Protein AF-A0A954DYR1-F1 (afdb_monomer_lite)

pLDDT: mean 73.98, std 22.68, range [40.03, 98.62]

Sequence (209 aa):
MNSLPVRRLGALSLLLGAAACTSTPRTTPTNSSQTALPWQQPTTQVVEPGTLYARDGSVVGGPKSGSLTINDGQANREVGVDSGSRMYLLERFQETVEENEALQFEIQGLAAALDQAESHAAQLEKDLSELQARFLEEQNRTKKLEADNLALAEHLTTAQIRRLQAEKLLIEAKIDWQRIQRMTEGALTPDLPAEASAGRAAEPKKVKE

Radius of gyration: 58.29 Å; chains: 1; bounding box: 108×90×154 Å

Secondary structure (DSSP, 8-state):
-------------------------------------S-------------PBPTTS-B--PPPTT------S-------S-HHHHHHHHHHHHHHHHHHHHHHHHHHHHHHHHHHHHHHHHHHHHHHHHHHHHHHHHHHHHHHHHHHHHHHHHHHHHHHHHHHHHHHHHHHHHHHHHHHHHHHHHHHS--------------------

Foldseek 3Di:
DDDDDDDDDDDDDDDDDPPPPPDDDPDDPDDPPPPDDPDDDPPPPPPDPDFDADPVRHTDDDPDPPDPPPPPPDPPPVPDPPPVVVVVVVVVVVVVVVVVVVVVVVVVVVVVVVVVVVVVVVVVVVVVVVVVVVVVVVVVVVVVVVVVVVVVVVVVVVVVVVVVVVVVVVVVVVVVVVVVVVVVVVVPPDPPPPPDDPDDDDDDDDDDD

Structure (mmCIF, N/CA/C/O backbone):
data_AF-A0A954DYR1-F1
#
_entry.id   AF-A0A954DYR1-F1
#
loop_
_atom_site.group_PDB
_atom_site.id
_atom_site.type_symbol
_atom_site.label_atom_id
_atom_site.label_alt_id
_atom_site.label_comp_id
_atom_site.label_asym_id
_atom_site.label_entity_id
_atom_site.label_seq_id
_atom_site.pdbx_PDB_ins_code
_atom_site.Cartn_x
_atom_site.Cartn_y
_atom_site.Cartn_z
_atom_site.occupancy
_atom_site.B_iso_or_equiv
_atom_site.auth_seq_id
_atom_site.auth_comp_id
_atom_site.auth_asym_id
_atom_site.auth_atom_id
_atom_site.pdbx_PDB_model_num
ATOM 1 N N . MET A 1 1 ? -10.358 31.896 -20.899 1.00 43.44 1 MET A N 1
ATOM 2 C CA . MET A 1 1 ? -8.887 31.853 -21.043 1.00 43.44 1 MET A CA 1
ATOM 3 C C . MET A 1 1 ? -8.290 32.437 -19.774 1.00 43.44 1 MET A C 1
ATOM 5 O O . MET A 1 1 ? -8.035 33.629 -19.733 1.00 43.44 1 MET A O 1
ATOM 9 N N . ASN A 1 2 ? -8.147 31.622 -18.724 1.00 40.03 2 ASN A N 1
ATOM 10 C CA . ASN A 1 2 ? -7.591 32.065 -17.443 1.00 40.03 2 ASN A CA 1
ATOM 11 C C . ASN A 1 2 ? -6.295 31.295 -17.197 1.00 40.03 2 ASN A C 1
ATOM 13 O O . ASN A 1 2 ? -6.306 30.091 -16.956 1.00 40.03 2 ASN A O 1
ATOM 17 N N . SER A 1 3 ? -5.185 32.007 -17.346 1.00 50.12 3 SER A N 1
ATOM 18 C CA . SER A 1 3 ? -3.821 31.543 -17.134 1.00 50.12 3 SER A CA 1
ATOM 19 C C . SER A 1 3 ? -3.470 31.549 -15.646 1.00 50.12 3 SER A C 1
ATOM 21 O O . SER A 1 3 ? -3.513 32.598 -15.003 1.00 50.12 3 SER A O 1
ATOM 23 N N . LEU A 1 4 ? -3.067 30.392 -15.125 1.00 47.88 4 LEU A N 1
ATOM 24 C CA . LEU A 1 4 ? -2.318 30.261 -13.875 1.00 47.88 4 LEU A CA 1
ATOM 25 C C . LEU A 1 4 ? -0.856 30.675 -14.104 1.00 47.88 4 LEU A C 1
ATOM 27 O O . LEU A 1 4 ? -0.264 30.242 -15.095 1.00 47.88 4 LEU A O 1
ATOM 31 N N . PRO A 1 5 ? -0.222 31.383 -13.158 1.00 61.94 5 PRO A N 1
ATOM 32 C CA . PRO A 1 5 ? 1.218 31.302 -13.003 1.00 61.94 5 PRO A CA 1
ATOM 33 C C . PRO A 1 5 ? 1.595 30.475 -11.770 1.00 61.94 5 PRO A C 1
ATOM 35 O O . PRO A 1 5 ? 1.444 30.875 -10.619 1.00 61.94 5 PRO A O 1
ATOM 38 N N . VAL A 1 6 ? 2.169 29.315 -12.076 1.00 56.84 6 VAL A N 1
ATOM 39 C CA . VAL A 1 6 ? 3.184 28.606 -11.294 1.00 56.84 6 VAL A CA 1
ATOM 40 C C . VAL A 1 6 ? 4.250 29.594 -10.814 1.00 56.84 6 VAL A C 1
ATOM 42 O O . VAL A 1 6 ? 4.831 30.275 -11.660 1.00 56.84 6 VAL A O 1
ATOM 45 N N . ARG A 1 7 ? 4.591 29.602 -9.513 1.00 49.62 7 ARG A N 1
ATOM 46 C CA . ARG A 1 7 ? 5.997 29.637 -9.055 1.00 49.62 7 ARG A CA 1
ATOM 47 C C . ARG A 1 7 ? 6.189 29.631 -7.533 1.00 49.62 7 ARG A C 1
ATOM 49 O O . ARG A 1 7 ? 5.586 30.413 -6.816 1.00 49.62 7 ARG A O 1
ATOM 56 N N . ARG A 1 8 ? 7.232 28.869 -7.171 1.00 49.50 8 ARG A N 1
ATOM 57 C CA . ARG A 1 8 ? 8.162 29.000 -6.033 1.00 49.50 8 ARG A CA 1
ATOM 58 C C . ARG A 1 8 ? 7.854 28.202 -4.766 1.00 49.50 8 ARG A C 1
ATOM 60 O O . ARG A 1 8 ? 7.341 28.707 -3.779 1.00 49.50 8 ARG A O 1
ATOM 67 N N . LEU A 1 9 ? 8.379 26.972 -4.809 1.00 48.47 9 LEU A N 1
ATOM 68 C CA . LEU A 1 9 ? 9.229 26.407 -3.760 1.00 48.47 9 LEU A CA 1
ATOM 69 C C . LEU A 1 9 ? 10.080 27.497 -3.086 1.00 48.47 9 LEU A C 1
ATOM 71 O O . LEU A 1 9 ? 10.950 28.096 -3.722 1.00 48.47 9 LEU A O 1
ATOM 75 N N . GLY A 1 10 ? 9.821 27.718 -1.802 1.00 45.56 10 GLY A N 1
ATOM 76 C CA . GLY A 1 10 ? 10.688 28.421 -0.869 1.00 45.56 10 GLY A CA 1
ATOM 77 C C . GLY A 1 10 ? 10.942 27.489 0.309 1.00 45.56 10 GLY A C 1
ATOM 78 O O . GLY A 1 10 ? 10.001 27.014 0.936 1.00 45.56 10 GLY A O 1
ATOM 79 N N . ALA A 1 11 ? 12.214 27.175 0.526 1.00 46.72 11 ALA A N 1
ATOM 80 C CA . ALA A 1 11 ? 12.720 26.259 1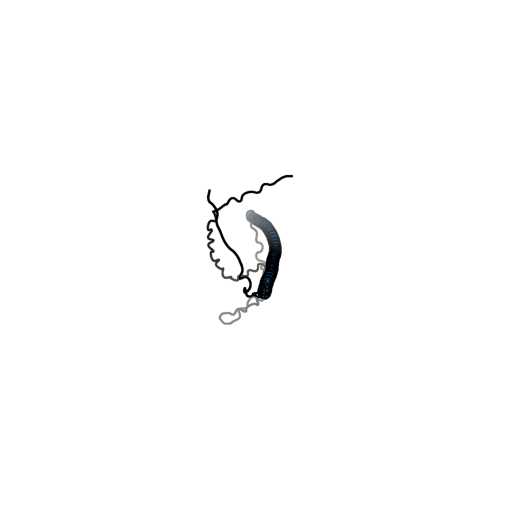.532 1.00 46.72 11 ALA A CA 1
ATOM 81 C C . ALA A 1 11 ? 12.254 26.626 2.952 1.00 46.72 11 ALA A C 1
ATOM 83 O O . ALA A 1 11 ? 12.478 27.747 3.403 1.00 46.72 11 ALA A O 1
ATOM 84 N N . LEU A 1 12 ? 11.675 25.657 3.665 1.00 41.88 12 LEU A N 1
ATOM 85 C CA . LEU A 1 12 ? 11.468 25.724 5.109 1.00 41.88 12 LEU A CA 1
ATOM 86 C C . LEU A 1 12 ? 12.379 24.678 5.760 1.00 41.88 12 LEU A C 1
ATOM 88 O O . LEU A 1 12 ? 12.018 23.514 5.923 1.00 41.88 12 LEU A O 1
ATOM 92 N N . SER A 1 13 ? 13.611 25.094 6.043 1.00 47.09 13 SER A N 1
ATOM 93 C CA . SER A 1 13 ? 14.557 24.328 6.848 1.00 47.09 13 SER A CA 1
ATOM 94 C C . SER A 1 13 ? 14.330 24.597 8.334 1.00 47.09 13 SER A C 1
ATOM 96 O O . SER A 1 13 ? 14.053 25.728 8.720 1.00 47.09 13 SER A O 1
ATOM 98 N N . LEU A 1 14 ? 14.603 23.558 9.131 1.00 47.81 14 LEU A N 1
ATOM 99 C CA . LEU A 1 14 ? 14.865 23.565 10.575 1.00 47.81 14 LEU A CA 1
ATOM 100 C C . LEU A 1 14 ? 13.676 23.843 11.501 1.00 47.81 14 LEU A C 1
ATOM 102 O O . LEU A 1 14 ? 13.367 24.985 11.810 1.00 47.81 14 LEU A O 1
ATOM 106 N N . LEU A 1 15 ? 13.118 22.755 12.042 1.00 50.25 15 LEU A N 1
ATOM 107 C CA . LEU A 1 15 ? 12.951 22.515 13.485 1.00 50.25 15 LEU A CA 1
ATOM 108 C C . LEU A 1 15 ? 12.306 21.132 13.667 1.00 50.25 15 LEU A C 1
ATOM 110 O O . LEU A 1 15 ? 11.087 21.010 13.709 1.00 50.25 15 LEU A O 1
ATOM 114 N N . LEU A 1 16 ? 13.118 20.077 13.772 1.00 46.53 16 LEU A N 1
ATOM 115 C CA . LEU A 1 16 ? 12.646 18.804 14.316 1.00 46.53 16 LEU A CA 1
ATOM 116 C C . LEU A 1 16 ? 13.489 18.481 15.544 1.00 46.53 16 LEU A C 1
ATOM 118 O O . LEU A 1 16 ? 14.621 18.008 15.455 1.00 46.53 16 LEU A O 1
ATOM 122 N N . GLY A 1 17 ? 12.934 18.868 16.692 1.00 49.19 17 GLY A N 1
ATOM 123 C CA . GLY A 1 17 ? 13.467 18.559 18.003 1.00 49.19 17 GLY A CA 1
ATOM 124 C C . GLY A 1 17 ? 13.510 17.052 18.216 1.00 49.19 17 GLY A C 1
ATOM 125 O O . GLY A 1 17 ? 12.566 16.329 17.899 1.00 49.19 17 GLY A O 1
ATOM 126 N N . ALA A 1 18 ? 14.626 16.597 18.771 1.00 46.62 18 ALA A N 1
ATOM 127 C CA . ALA A 1 18 ? 14.790 15.257 19.290 1.00 46.62 18 ALA A CA 1
ATOM 128 C C . ALA A 1 18 ? 13.840 15.049 20.481 1.00 46.62 18 ALA A C 1
ATOM 130 O O . ALA A 1 18 ? 14.190 15.322 21.628 1.00 46.62 18 ALA A O 1
ATOM 131 N N . ALA A 1 19 ? 12.633 14.554 20.213 1.00 44.25 19 ALA A N 1
ATOM 132 C CA . ALA A 1 19 ? 11.844 13.855 21.215 1.00 44.25 19 ALA A CA 1
ATOM 133 C C . ALA A 1 19 ? 12.437 12.446 21.351 1.00 44.25 19 ALA A C 1
ATOM 135 O O . ALA A 1 19 ? 12.067 11.516 20.638 1.00 44.25 19 ALA A O 1
ATOM 136 N N . ALA A 1 20 ? 13.426 12.308 22.233 1.00 40.66 20 ALA A N 1
ATOM 137 C CA . ALA A 1 20 ? 13.871 11.009 22.704 1.0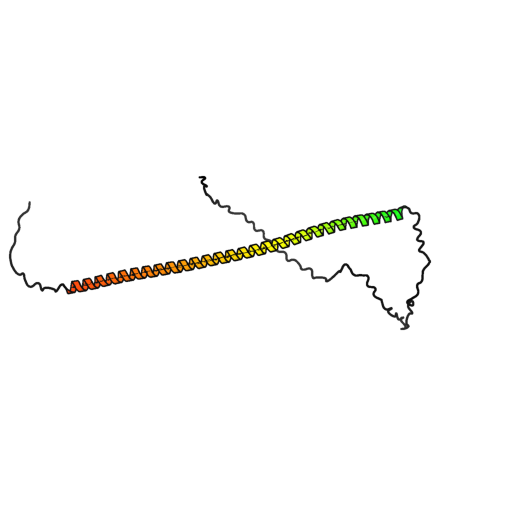0 40.66 20 ALA A CA 1
ATOM 138 C C . ALA A 1 20 ? 12.725 10.387 23.515 1.00 40.66 20 ALA A C 1
ATOM 140 O O . ALA A 1 20 ? 12.530 10.709 24.686 1.00 40.66 20 ALA A O 1
ATOM 141 N N . CYS A 1 21 ? 11.932 9.524 22.879 1.00 48.38 21 CYS A N 1
ATOM 142 C CA . CYS A 1 21 ? 10.999 8.648 23.572 1.00 48.38 21 CYS A CA 1
ATOM 143 C C . CYS A 1 21 ? 11.815 7.652 24.402 1.00 48.38 21 CYS A C 1
ATOM 145 O O . CYS A 1 21 ? 12.345 6.669 23.888 1.00 48.38 21 CYS A O 1
ATOM 147 N N . THR A 1 22 ? 11.940 7.927 25.695 1.00 46.38 22 THR A N 1
ATOM 148 C CA . THR A 1 22 ? 12.426 6.977 26.688 1.00 46.38 22 THR A CA 1
ATOM 149 C C . THR A 1 22 ? 11.395 5.857 26.821 1.00 46.38 22 THR A C 1
ATOM 151 O O . THR A 1 22 ? 10.348 6.010 27.443 1.00 46.38 22 THR A O 1
ATOM 154 N N . SER A 1 23 ? 11.669 4.714 26.194 1.00 43.84 23 SER A N 1
ATOM 155 C CA . SER A 1 23 ? 10.893 3.494 26.397 1.00 43.84 23 SER A CA 1
ATOM 156 C C . SER A 1 23 ? 11.182 2.949 27.797 1.00 43.84 23 SER A C 1
ATOM 158 O O . SER A 1 23 ? 12.230 2.346 28.037 1.00 43.84 23 SER A O 1
ATOM 160 N N . THR A 1 24 ? 10.274 3.165 28.740 1.00 53.66 24 THR A N 1
ATOM 161 C CA . THR A 1 24 ? 10.258 2.426 30.004 1.00 53.66 24 THR A CA 1
ATOM 162 C C . THR A 1 24 ? 9.812 0.983 29.734 1.00 53.66 24 THR A C 1
ATOM 164 O O . THR A 1 24 ? 8.798 0.773 29.063 1.00 53.66 24 THR A O 1
ATOM 167 N N . PRO A 1 25 ? 10.533 -0.044 30.221 1.00 48.41 25 PRO A N 1
ATOM 168 C CA . PRO A 1 25 ? 10.049 -1.412 30.130 1.00 48.41 25 PRO A CA 1
ATOM 169 C C . PRO A 1 25 ? 8.827 -1.566 31.038 1.00 48.41 25 PRO A C 1
ATOM 171 O O . PRO A 1 25 ? 8.904 -1.389 32.254 1.00 48.41 25 PRO A O 1
ATOM 174 N N . ARG A 1 26 ? 7.687 -1.894 30.425 1.00 40.91 26 ARG A N 1
ATOM 175 C CA . ARG A 1 26 ? 6.474 -2.334 31.112 1.00 40.91 26 ARG A CA 1
ATOM 176 C C . ARG A 1 26 ? 6.806 -3.624 31.861 1.00 40.91 26 ARG A C 1
ATOM 178 O O . ARG A 1 26 ? 6.958 -4.681 31.255 1.00 40.91 26 ARG A O 1
ATOM 185 N N . THR A 1 27 ? 6.930 -3.520 33.178 1.00 46.03 27 THR A N 1
ATOM 186 C CA . THR A 1 27 ? 6.916 -4.655 34.095 1.00 46.03 27 THR A CA 1
ATOM 187 C C . THR A 1 27 ? 5.637 -5.449 33.862 1.00 46.03 27 THR A C 1
ATOM 189 O O . THR A 1 27 ? 4.526 -4.937 33.986 1.00 46.03 27 THR A O 1
ATOM 192 N N . THR A 1 28 ? 5.802 -6.708 33.482 1.00 52.41 28 THR A N 1
ATOM 193 C CA . THR A 1 28 ? 4.750 -7.718 33.495 1.00 52.41 28 THR A CA 1
ATOM 194 C C . THR A 1 28 ? 4.285 -7.917 34.938 1.00 52.41 28 THR A C 1
ATOM 196 O O . THR A 1 28 ? 5.099 -8.361 35.754 1.00 52.41 28 THR A O 1
ATOM 199 N N . PRO A 1 29 ? 3.020 -7.645 35.302 1.00 46.47 29 PRO A N 1
ATOM 200 C CA . PRO A 1 29 ? 2.465 -8.276 36.482 1.00 46.47 29 PRO A CA 1
ATOM 201 C C . PRO A 1 29 ? 2.355 -9.770 36.173 1.00 46.47 29 PRO A C 1
ATOM 203 O O . PRO A 1 29 ? 1.598 -10.192 35.297 1.00 46.47 29 PRO A O 1
ATOM 206 N N . THR A 1 30 ? 3.174 -10.564 36.860 1.00 44.44 30 THR A N 1
ATOM 207 C CA . THR A 1 30 ? 3.008 -12.012 36.927 1.00 44.44 30 THR A CA 1
ATOM 208 C C . THR A 1 30 ? 1.585 -12.287 37.384 1.00 44.44 30 THR A C 1
ATOM 210 O O . THR A 1 30 ? 1.167 -11.898 38.471 1.00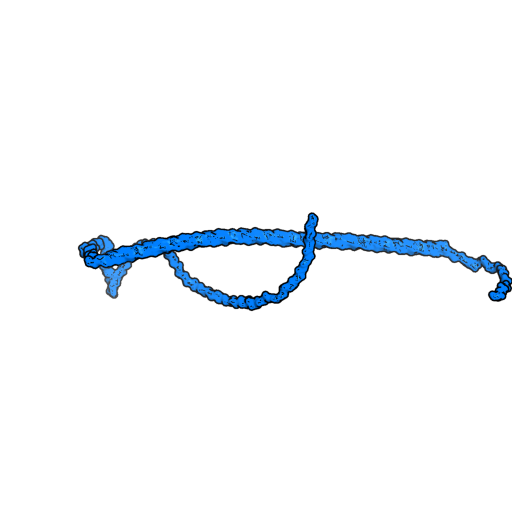 44.44 30 THR A O 1
ATOM 213 N N . ASN A 1 31 ? 0.863 -12.917 36.472 1.00 43.94 31 ASN A N 1
ATOM 214 C CA . ASN A 1 31 ? -0.509 -13.363 36.539 1.00 43.94 31 ASN A CA 1
ATOM 215 C C . ASN A 1 31 ? -0.745 -14.178 37.824 1.00 43.94 31 ASN A C 1
ATOM 217 O O . ASN A 1 31 ? -0.455 -15.373 37.872 1.00 43.94 31 ASN A O 1
ATOM 221 N N . SER A 1 32 ? -1.245 -13.540 38.885 1.00 49.06 32 SER A N 1
ATOM 222 C CA . SER A 1 32 ? -1.964 -14.260 39.928 1.00 49.06 32 SER A CA 1
ATOM 223 C C . SER A 1 32 ? -3.297 -14.655 39.316 1.00 49.06 32 SER A C 1
ATOM 225 O O . SER A 1 32 ? -4.195 -13.826 39.181 1.00 49.06 32 SER A O 1
ATOM 227 N N . SER A 1 33 ? -3.403 -15.915 38.912 1.00 51.03 33 SER A N 1
ATOM 228 C CA . SER A 1 33 ? -4.650 -16.555 38.519 1.00 51.03 33 SER A CA 1
ATOM 229 C C . SER A 1 33 ? -5.631 -16.550 39.697 1.00 51.03 33 SER A C 1
ATOM 231 O O . SER A 1 33 ? -5.756 -17.530 40.428 1.00 51.03 33 SER A O 1
ATOM 233 N N . GLN A 1 34 ? -6.309 -15.423 39.894 1.00 52.72 34 GLN A N 1
ATOM 234 C CA . GLN A 1 34 ? -7.595 -15.330 40.566 1.00 52.72 34 GLN A CA 1
ATOM 235 C C . GLN A 1 34 ? -8.636 -15.120 39.478 1.00 52.72 34 GLN A C 1
ATOM 237 O O . GLN A 1 34 ? -9.042 -14.009 39.149 1.00 52.72 34 GLN A O 1
ATOM 242 N N . THR A 1 35 ? -9.046 -16.238 38.892 1.00 49.94 35 THR A N 1
ATOM 243 C CA . THR A 1 35 ? -10.269 -16.325 38.107 1.00 49.94 35 THR A CA 1
ATOM 244 C C . THR A 1 35 ? -11.438 -16.183 39.081 1.00 49.94 35 THR A C 1
ATOM 246 O O . THR A 1 35 ? -11.967 -17.171 39.583 1.00 49.94 35 THR A O 1
ATOM 249 N N . ALA A 1 36 ? -11.804 -14.947 39.416 1.00 47.84 36 ALA A N 1
ATOM 250 C CA . ALA A 1 36 ? -13.076 -14.655 40.058 1.00 47.84 36 ALA A CA 1
ATOM 251 C C . ALA A 1 36 ? -14.164 -14.687 38.974 1.00 47.84 36 ALA A C 1
ATOM 253 O O . ALA A 1 36 ? -14.250 -13.796 38.133 1.00 47.84 36 ALA A O 1
ATOM 254 N N . LEU A 1 37 ? -14.962 -15.754 38.964 1.00 55.28 37 LEU A N 1
ATOM 255 C CA . LEU A 1 37 ? -16.199 -15.839 38.188 1.00 55.28 37 LEU A CA 1
ATOM 256 C C . LEU A 1 37 ? -17.330 -15.188 39.010 1.00 55.28 37 LEU A C 1
ATOM 258 O O . LEU A 1 37 ? -17.528 -15.601 40.151 1.00 55.28 37 LEU A O 1
ATOM 262 N N . PRO A 1 38 ? -18.099 -14.222 38.468 1.00 54.50 38 PRO A N 1
ATOM 263 C CA . PRO A 1 38 ? -19.110 -13.490 39.238 1.00 54.50 38 PRO A CA 1
ATOM 264 C C . PRO A 1 38 ? -20.484 -14.181 39.346 1.00 54.50 38 PRO A C 1
ATOM 266 O O . PRO A 1 38 ? -21.419 -13.586 39.864 1.00 54.50 38 PRO A O 1
ATOM 269 N N . TRP A 1 39 ? -20.631 -15.438 38.911 1.00 51.75 39 TRP A N 1
ATOM 270 C CA . TRP A 1 39 ? -21.908 -16.164 38.981 1.00 51.75 39 TRP A CA 1
ATOM 271 C C . TRP A 1 39 ? -21.706 -17.635 39.349 1.00 51.75 39 TRP A C 1
ATOM 273 O O . TRP A 1 39 ? -21.932 -18.534 38.541 1.00 51.75 39 TRP A O 1
ATOM 283 N N . GLN A 1 40 ? -21.272 -17.903 40.580 1.00 46.56 40 GLN A N 1
ATOM 284 C CA . GLN A 1 40 ? -21.453 -19.229 41.166 1.00 46.56 40 GLN A CA 1
ATOM 285 C C . GLN A 1 40 ? -22.781 -19.254 41.916 1.00 46.56 40 GLN A C 1
ATOM 287 O O . GLN A 1 40 ? -22.958 -18.617 42.951 1.00 46.56 40 GLN A O 1
ATOM 292 N N . GLN A 1 41 ? -23.719 -20.006 41.343 1.00 51.53 41 GLN A N 1
ATOM 293 C CA . GLN A 1 41 ? -24.907 -20.512 42.021 1.00 51.53 41 GLN A CA 1
ATOM 294 C C . GLN A 1 41 ? -24.518 -21.026 43.419 1.00 51.53 41 GLN A C 1
ATOM 296 O O . GLN A 1 41 ? -23.432 -21.606 43.553 1.00 51.53 41 GLN A O 1
ATOM 301 N N . PRO A 1 42 ? -25.366 -20.870 44.454 1.00 44.88 42 PRO A N 1
ATOM 302 C CA . PRO A 1 42 ? -25.126 -21.529 45.727 1.00 44.88 42 PRO A CA 1
ATOM 303 C C . PRO A 1 42 ? -25.109 -23.033 45.462 1.00 44.88 42 PRO A C 1
ATOM 305 O O . PRO A 1 42 ? -26.144 -23.671 45.274 1.00 44.88 42 PRO A O 1
ATOM 308 N N . THR A 1 43 ? -23.900 -23.586 45.379 1.00 46.06 43 THR A N 1
ATOM 309 C CA . THR A 1 43 ? -23.696 -25.019 45.270 1.00 46.06 43 THR A CA 1
ATOM 310 C C . THR A 1 43 ? -24.190 -25.563 46.596 1.00 46.06 43 THR A C 1
ATOM 312 O O . THR A 1 43 ? -23.541 -25.391 47.627 1.00 46.06 43 THR A O 1
ATOM 315 N N . THR A 1 44 ? -25.363 -26.185 46.587 1.00 49.25 44 THR A N 1
ATOM 316 C CA . THR A 1 44 ? -25.771 -27.124 47.624 1.00 49.25 44 THR A CA 1
ATOM 317 C C . THR A 1 44 ? -24.813 -28.303 47.531 1.00 49.25 44 THR A C 1
ATOM 319 O O . THR A 1 44 ? -25.119 -29.355 46.979 1.00 49.25 44 THR A O 1
ATOM 322 N N . GLN A 1 45 ? -23.593 -28.112 48.031 1.00 44.06 45 GLN A N 1
ATOM 323 C CA . GLN A 1 45 ? -22.770 -29.238 48.408 1.00 44.06 45 GLN A CA 1
ATOM 324 C C . GLN A 1 45 ? -23.517 -29.888 49.558 1.00 44.06 45 GLN A C 1
ATOM 326 O O . GLN A 1 45 ? 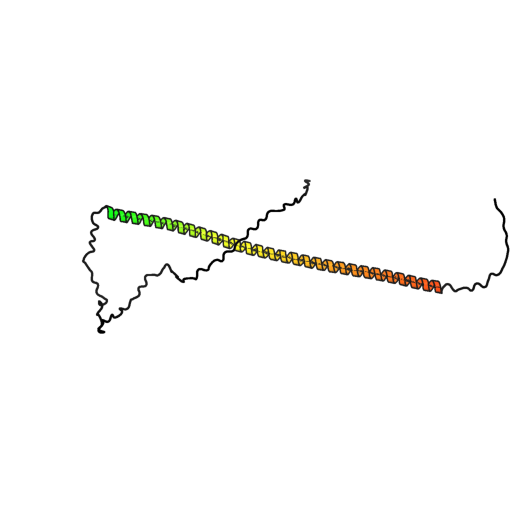-23.608 -29.341 50.657 1.00 44.06 45 GLN A O 1
ATOM 331 N N . VAL A 1 46 ? -24.123 -31.033 49.261 1.00 49.91 46 VAL A N 1
ATOM 332 C CA . VAL A 1 46 ? -24.467 -32.019 50.272 1.00 49.91 46 VAL A CA 1
ATOM 333 C C . VAL A 1 46 ? -23.145 -32.355 50.950 1.00 49.91 46 VAL A C 1
ATOM 335 O O . VAL A 1 46 ? -22.356 -33.154 50.455 1.00 49.91 46 VAL A O 1
ATOM 338 N N . VAL A 1 47 ? -22.859 -31.640 52.034 1.00 52.41 47 VAL A N 1
ATOM 339 C CA . VAL A 1 47 ? -21.796 -31.983 52.962 1.00 52.41 47 VAL A CA 1
ATOM 340 C C . VAL A 1 47 ? -22.236 -33.313 53.546 1.00 52.41 47 VAL A C 1
ATOM 342 O O . VAL A 1 47 ? -23.155 -33.361 54.365 1.00 52.41 47 VAL A O 1
ATOM 345 N N . GLU A 1 48 ? -21.644 -34.407 53.066 1.00 54.91 48 GLU A N 1
ATOM 346 C CA . GLU A 1 48 ? -21.751 -35.666 53.786 1.00 54.91 48 GLU A CA 1
ATOM 347 C C . GLU A 1 48 ? -21.329 -35.405 55.236 1.00 54.91 48 GLU A C 1
ATOM 349 O O . GLU A 1 48 ? -20.313 -34.735 55.463 1.00 54.91 48 GLU A O 1
ATOM 354 N N . PRO A 1 49 ? -22.105 -35.866 56.230 1.00 55.62 49 PRO A N 1
ATOM 355 C CA . PRO A 1 49 ? -21.779 -35.624 57.621 1.00 55.62 49 PRO A CA 1
ATOM 356 C C . PRO A 1 49 ? -20.485 -36.370 57.951 1.00 55.62 49 PRO A C 1
ATOM 358 O O . PRO A 1 49 ? -20.483 -37.569 58.229 1.00 55.62 49 PRO A O 1
ATOM 361 N N . GLY A 1 50 ? -19.368 -35.642 57.908 1.00 59.06 50 GLY A N 1
ATOM 362 C CA . GLY A 1 50 ? -18.078 -36.124 58.369 1.00 59.06 50 GLY A CA 1
ATOM 363 C C . GLY A 1 50 ? -18.236 -36.621 59.799 1.00 59.06 50 GLY A C 1
ATOM 364 O O . GLY A 1 50 ? -18.584 -35.858 60.700 1.00 59.06 50 GLY A O 1
ATOM 365 N N . THR A 1 51 ? -18.043 -37.923 59.994 1.00 66.88 51 THR A N 1
ATOM 366 C CA . THR A 1 51 ? -18.159 -38.541 61.312 1.00 66.88 51 THR A CA 1
ATOM 367 C C . THR A 1 51 ? -17.034 -37.997 62.187 1.00 66.88 51 THR A C 1
ATOM 369 O O . THR A 1 51 ? -15.859 -38.260 61.934 1.00 66.88 51 THR A O 1
ATOM 372 N N . LEU A 1 52 ? -17.388 -37.189 63.185 1.00 69.12 52 LEU A N 1
ATOM 373 C CA . LEU A 1 52 ? -16.437 -36.641 64.146 1.00 69.12 52 LEU A CA 1
ATOM 374 C C . LEU A 1 52 ? -16.143 -37.702 65.211 1.00 69.12 52 LEU A C 1
ATOM 376 O O . LEU A 1 52 ? -17.052 -38.213 65.866 1.00 69.12 52 LEU A O 1
ATOM 380 N N . TYR A 1 53 ? -14.864 -38.024 65.383 1.00 77.19 53 TYR A N 1
ATOM 381 C CA . TYR A 1 53 ? -14.390 -38.945 66.413 1.00 77.19 53 TYR A CA 1
ATOM 382 C C . TYR A 1 53 ? -13.867 -38.155 67.613 1.00 77.19 53 TYR A C 1
ATOM 384 O O . TYR A 1 53 ? -13.156 -37.159 67.458 1.00 77.19 53 TYR A O 1
ATOM 392 N N . ALA A 1 54 ? -14.220 -38.597 68.816 1.00 75.25 54 ALA A N 1
ATOM 393 C CA . ALA A 1 54 ? -13.656 -38.085 70.053 1.00 75.25 54 ALA A CA 1
ATOM 394 C C . ALA A 1 54 ? -12.198 -38.546 70.213 1.00 75.25 54 ALA A C 1
ATOM 396 O O . ALA A 1 54 ? -11.694 -39.413 69.498 1.00 75.25 54 ALA A O 1
ATOM 397 N N . ARG A 1 55 ? -11.493 -37.948 71.176 1.00 73.00 55 ARG A N 1
ATOM 398 C CA . ARG A 1 55 ? -10.062 -38.196 71.423 1.00 73.00 55 ARG A CA 1
ATOM 399 C C . ARG A 1 55 ? -9.753 -39.645 71.842 1.00 73.00 55 ARG A C 1
ATOM 401 O O . ARG A 1 55 ? -8.604 -40.063 71.759 1.00 73.00 55 ARG A O 1
ATOM 408 N N . ASP A 1 56 ? -10.767 -40.384 72.283 1.00 71.19 56 ASP A N 1
ATOM 409 C CA . ASP A 1 56 ? -10.738 -41.809 72.629 1.00 71.19 56 ASP A CA 1
ATOM 410 C C . ASP A 1 56 ? -11.125 -42.735 71.455 1.00 71.19 56 ASP A C 1
ATOM 412 O O . ASP A 1 56 ? -11.169 -43.953 71.617 1.00 71.19 56 ASP A O 1
ATOM 416 N N . GLY A 1 57 ? -11.389 -42.176 70.270 1.00 68.38 57 GLY A N 1
ATOM 417 C CA . GLY A 1 57 ? -11.788 -42.917 69.073 1.00 68.38 57 GLY A CA 1
ATOM 418 C C . GLY A 1 57 ? -13.271 -43.295 69.025 1.00 68.38 57 GLY A C 1
ATOM 419 O O . GLY A 1 57 ? -13.688 -43.959 68.076 1.00 68.38 57 GLY A O 1
ATOM 420 N N . SER A 1 58 ? -14.084 -42.876 70.000 1.00 72.75 58 SER A N 1
ATOM 421 C CA . SER A 1 58 ? -15.533 -43.088 69.961 1.00 72.75 58 SER A CA 1
ATOM 422 C C . SER A 1 58 ? -16.219 -42.089 69.018 1.00 72.75 58 SER A C 1
ATOM 424 O O . SER A 1 58 ? -15.789 -40.945 68.868 1.00 72.75 58 SER A O 1
ATOM 426 N N . VAL A 1 59 ? -17.278 -42.523 68.329 1.00 71.50 59 VAL A N 1
ATOM 427 C CA . VAL A 1 59 ? -18.033 -41.658 67.410 1.00 71.50 59 VAL A CA 1
ATOM 428 C C . VAL A 1 59 ? -18.882 -40.679 68.218 1.00 71.50 59 VAL A C 1
ATOM 430 O O . VAL A 1 59 ? -19.759 -41.096 68.978 1.00 71.50 59 VAL A O 1
ATOM 433 N N . VAL A 1 60 ? -18.667 -39.375 68.023 1.00 67.62 60 VAL A N 1
ATOM 434 C CA . VAL A 1 60 ? -19.542 -38.336 68.574 1.00 67.62 60 VAL A CA 1
ATOM 435 C C . VAL A 1 60 ? -20.799 -38.304 67.714 1.00 67.62 60 VAL A C 1
ATOM 437 O O . VAL A 1 60 ? -20.759 -37.919 66.546 1.00 67.62 60 VAL A O 1
ATOM 440 N N . GLY A 1 61 ? -21.922 -38.749 68.278 1.00 63.78 61 GLY A N 1
ATOM 441 C CA . GLY A 1 61 ? -23.218 -38.712 67.606 1.00 63.78 61 GLY A CA 1
ATOM 442 C C . GLY A 1 61 ? -23.624 -37.275 67.286 1.00 63.78 61 GLY A C 1
ATOM 443 O O . GLY A 1 61 ? -24.152 -36.572 68.144 1.00 63.78 61 GLY A O 1
ATOM 444 N N . GLY A 1 62 ? -23.369 -36.838 66.052 1.00 63.12 62 GLY A N 1
ATOM 445 C CA . GLY A 1 62 ? -23.909 -35.596 65.512 1.00 63.12 62 GLY A CA 1
ATOM 446 C C . GLY A 1 62 ? -25.440 -35.652 65.407 1.00 63.12 62 GLY A C 1
ATOM 447 O O . GLY A 1 62 ? -26.021 -36.744 65.381 1.00 63.12 62 GLY A O 1
ATOM 448 N N . PRO A 1 63 ? -26.117 -34.491 65.365 1.00 55.00 63 PRO A N 1
ATOM 449 C CA . PRO A 1 63 ? -27.571 -34.430 65.294 1.00 55.00 63 PRO A CA 1
ATOM 450 C C . PRO A 1 63 ? -28.070 -35.218 64.078 1.00 55.00 63 PRO A C 1
ATOM 452 O O . PRO A 1 63 ? -27.630 -34.997 62.951 1.00 55.00 63 PRO A O 1
ATOM 455 N N . LYS A 1 64 ? -28.977 -36.173 64.317 1.00 52.38 64 LYS A N 1
ATOM 456 C CA . LYS A 1 64 ? -29.603 -36.973 63.259 1.00 52.38 64 LYS A CA 1
ATOM 457 C C . LYS A 1 64 ? -30.267 -36.045 62.240 1.00 52.38 64 LYS A C 1
ATOM 459 O O . LYS A 1 64 ? -31.106 -35.217 62.597 1.00 52.38 64 LYS A O 1
ATOM 464 N N . SER A 1 65 ? -29.910 -36.236 60.974 1.00 48.19 65 SER A N 1
ATOM 465 C CA . SER A 1 65 ? -30.549 -35.579 59.835 1.00 48.19 65 SER A CA 1
ATOM 466 C C . SER A 1 65 ? -32.052 -35.891 59.853 1.00 48.19 65 SER A C 1
ATOM 468 O O . SER A 1 65 ? -32.435 -37.060 59.808 1.00 48.19 65 SER A O 1
ATOM 470 N N . GLY A 1 66 ? -32.887 -34.855 59.997 1.00 56.53 66 GLY A N 1
ATOM 471 C CA . GLY A 1 66 ? -34.354 -34.962 60.040 1.00 56.53 66 GLY A CA 1
ATOM 472 C C . GLY A 1 66 ? -35.063 -34.305 61.234 1.00 56.53 66 GLY A C 1
ATOM 473 O O . GLY A 1 66 ? -36.289 -34.301 61.260 1.00 56.53 66 GLY A O 1
ATOM 474 N N . SER A 1 67 ? -34.353 -33.725 62.208 1.00 43.66 67 SER A N 1
ATOM 475 C CA . SER A 1 67 ? -35.002 -32.987 63.305 1.00 43.66 67 SER A CA 1
ATOM 476 C C . SER A 1 67 ? -35.148 -31.503 62.964 1.00 43.66 67 SER A C 1
ATOM 478 O O . SER A 1 67 ? -34.219 -30.720 63.149 1.00 43.66 67 SER A O 1
ATOM 480 N N . LEU A 1 68 ? -36.334 -31.110 62.497 1.00 50.69 68 LEU A N 1
ATOM 481 C CA . LEU A 1 68 ? -36.749 -29.710 62.446 1.00 50.69 68 LEU A CA 1
ATOM 482 C C . LEU A 1 68 ? -37.062 -29.265 63.886 1.00 50.69 68 LEU A C 1
ATOM 484 O O . LEU A 1 68 ? -38.177 -29.438 64.371 1.00 50.69 68 LEU A O 1
ATOM 488 N N . THR A 1 69 ? -36.082 -28.725 64.610 1.00 51.19 69 THR A N 1
ATOM 489 C CA . THR A 1 69 ? -36.397 -27.935 65.806 1.00 51.19 69 THR A CA 1
ATOM 490 C C . THR A 1 69 ? -36.945 -26.603 65.322 1.00 51.19 69 THR A C 1
ATOM 492 O O . THR A 1 69 ? -36.184 -25.679 65.031 1.00 51.19 69 THR A O 1
ATOM 495 N N . ILE A 1 70 ? -38.269 -26.522 65.192 1.00 54.16 70 ILE A N 1
ATOM 496 C CA . ILE A 1 70 ? -38.969 -25.242 65.155 1.00 54.16 70 ILE A CA 1
ATOM 497 C C . ILE A 1 70 ? -38.708 -24.610 66.522 1.00 54.16 70 ILE A C 1
ATOM 499 O O . ILE A 1 70 ? -39.318 -24.975 67.524 1.00 54.16 70 ILE A O 1
ATOM 503 N N . ASN A 1 71 ? -37.724 -23.716 66.586 1.00 47.66 71 ASN A N 1
ATOM 504 C CA . ASN A 1 71 ? -37.645 -22.773 67.686 1.00 47.66 71 ASN A CA 1
ATOM 505 C C . ASN A 1 71 ? -38.810 -21.794 67.495 1.00 47.66 71 ASN A C 1
ATOM 507 O O . ASN A 1 71 ? -38.648 -20.741 66.892 1.00 47.66 71 ASN A O 1
ATOM 511 N N . ASP A 1 72 ? -39.979 -22.138 68.042 1.00 50.16 72 ASP A N 1
ATOM 512 C CA . ASP A 1 72 ? -41.110 -21.215 68.250 1.00 50.16 72 ASP A CA 1
ATOM 513 C C . ASP A 1 72 ? -40.792 -20.137 69.314 1.00 50.16 72 ASP A C 1
ATOM 515 O O . ASP A 1 72 ? -41.651 -19.371 69.750 1.00 50.16 72 ASP A O 1
ATOM 519 N N . GLY A 1 73 ? -39.534 -20.051 69.751 1.00 49.03 73 GLY A N 1
ATOM 520 C CA . GLY A 1 73 ? -39.020 -18.994 70.600 1.00 49.03 73 GLY A CA 1
ATOM 521 C C . GLY A 1 73 ? -38.345 -17.912 69.767 1.00 49.03 73 GLY A C 1
ATOM 522 O O . GLY A 1 73 ? -37.199 -18.074 69.370 1.00 49.03 73 GLY A O 1
ATOM 523 N N . GLN A 1 74 ? -39.036 -16.781 69.614 1.00 49.34 74 GLN A N 1
ATOM 524 C CA . GLN A 1 74 ? -38.513 -15.482 69.161 1.00 49.34 74 GLN A CA 1
ATOM 525 C C . GLN A 1 74 ? -38.402 -15.250 67.645 1.00 49.34 74 GLN A C 1
ATOM 527 O O . GLN A 1 74 ? -37.327 -15.014 67.103 1.00 49.34 74 GLN A O 1
ATOM 532 N N . ALA A 1 75 ? -39.553 -15.124 66.983 1.00 48.47 75 ALA A N 1
ATOM 533 C CA . ALA A 1 75 ? -39.678 -14.224 65.830 1.00 48.47 75 ALA A CA 1
ATOM 534 C C . ALA A 1 75 ? -40.716 -13.105 66.040 1.00 48.47 75 ALA A C 1
ATOM 536 O O . ALA A 1 75 ? -41.009 -12.361 65.111 1.00 48.47 75 ALA A O 1
ATOM 537 N N . ASN A 1 76 ? -41.185 -12.884 67.276 1.00 47.97 76 ASN A N 1
ATOM 538 C CA . ASN A 1 76 ? -41.656 -11.557 67.680 1.00 47.97 76 ASN A CA 1
ATOM 539 C C . ASN A 1 76 ? -40.425 -10.691 67.951 1.00 47.97 76 ASN A C 1
ATOM 541 O O . ASN A 1 76 ? -40.120 -10.335 69.088 1.00 47.97 76 ASN A O 1
ATOM 545 N N . ARG A 1 77 ? -39.676 -10.378 66.887 1.00 49.88 77 ARG A N 1
ATOM 546 C CA . ARG A 1 77 ? -38.814 -9.203 66.898 1.00 49.88 77 ARG A CA 1
ATOM 547 C C . ARG A 1 77 ? -39.781 -8.030 66.872 1.00 49.88 77 ARG A C 1
ATOM 549 O O . ARG A 1 77 ? -40.123 -7.536 65.802 1.00 49.88 77 ARG A O 1
ATOM 556 N N . GLU A 1 78 ? -40.294 -7.669 68.047 1.00 47.53 78 GLU A N 1
ATOM 557 C CA . GLU A 1 78 ? -40.883 -6.359 68.267 1.00 47.53 78 GLU A CA 1
ATOM 558 C C . GLU A 1 78 ? -39.831 -5.371 67.779 1.00 47.53 78 GLU A C 1
ATOM 560 O O . GLU A 1 78 ? -38.791 -5.155 68.402 1.00 47.53 78 GLU A O 1
ATOM 565 N N . VAL A 1 79 ? -40.054 -4.867 66.567 1.00 54.22 79 VAL A N 1
ATOM 566 C CA . VAL A 1 79 ? -39.413 -3.659 66.092 1.00 54.22 79 VAL A CA 1
ATOM 567 C C . VAL A 1 79 ? -39.918 -2.635 67.086 1.00 54.22 79 VAL A C 1
ATOM 569 O O . VAL A 1 79 ? -41.083 -2.240 67.028 1.00 54.22 79 VAL A O 1
ATOM 572 N N . GLY A 1 80 ? -39.087 -2.362 68.092 1.00 46.06 80 GLY A N 1
ATOM 573 C CA . GLY A 1 80 ? -39.390 -1.404 69.134 1.00 46.06 80 GLY A CA 1
ATOM 574 C C . GLY A 1 80 ? -39.920 -0.130 68.497 1.00 46.06 80 GLY A C 1
ATOM 575 O O . GLY A 1 80 ? -39.613 0.186 67.344 1.00 46.06 80 GLY A O 1
ATOM 576 N N . VAL A 1 81 ? -40.750 0.570 69.256 1.00 50.03 81 VAL A N 1
ATOM 577 C CA . VAL A 1 81 ? -41.401 1.839 68.917 1.00 50.03 81 VAL A CA 1
ATOM 578 C C . VAL A 1 81 ? -40.359 2.972 68.806 1.00 50.03 81 VAL A C 1
ATOM 580 O O . VAL A 1 81 ? -40.520 4.049 69.355 1.00 50.03 81 VAL A O 1
ATOM 583 N N . ASP A 1 82 ? -39.271 2.735 68.079 1.00 55.50 82 ASP A N 1
ATOM 584 C CA . ASP A 1 82 ? -38.351 3.729 67.564 1.00 55.50 82 ASP A CA 1
ATOM 585 C C . ASP A 1 82 ? -38.781 3.986 66.123 1.00 55.50 82 ASP A C 1
ATOM 587 O O . ASP A 1 82 ? -38.281 3.392 65.164 1.00 55.50 82 ASP A O 1
ATOM 591 N N . SER A 1 83 ? -39.745 4.888 65.956 1.00 56.00 83 SER A N 1
ATOM 592 C CA . SER A 1 83 ? -40.230 5.360 64.653 1.00 56.00 83 SER A CA 1
ATOM 593 C C . SER A 1 83 ? -39.108 5.827 63.705 1.00 56.00 83 SER A C 1
ATOM 595 O O . SER A 1 83 ? -39.323 5.892 62.498 1.00 56.00 83 SER A O 1
ATOM 597 N N . GLY A 1 84 ? -37.901 6.091 64.223 1.00 65.94 84 GLY A N 1
ATOM 598 C CA . GLY A 1 84 ? -36.695 6.387 63.444 1.00 65.94 84 GLY A CA 1
ATOM 599 C C . GLY A 1 84 ? -35.990 5.172 62.820 1.00 65.94 84 GLY A C 1
ATOM 600 O O . GLY A 1 84 ? -35.417 5.311 61.747 1.00 65.94 84 GLY A O 1
ATOM 601 N N . SER A 1 85 ? -36.056 3.970 63.411 1.00 74.06 85 SER A N 1
ATOM 602 C CA . SER A 1 85 ? -35.310 2.794 62.915 1.00 74.06 85 SER A CA 1
ATOM 603 C C . SER A 1 85 ? -35.904 2.217 61.624 1.00 74.06 85 SER A C 1
ATOM 605 O O . SER A 1 85 ? -35.176 1.890 60.686 1.00 74.06 85 SER A O 1
ATOM 607 N N . ARG A 1 86 ? -37.239 2.147 61.533 1.00 81.94 86 ARG A N 1
ATOM 608 C CA . ARG A 1 86 ? -37.929 1.717 60.306 1.00 81.94 86 ARG A CA 1
ATOM 609 C C . ARG A 1 86 ? -37.793 2.745 59.184 1.00 81.94 86 ARG A C 1
ATOM 611 O O . ARG A 1 86 ? -37.625 2.352 58.036 1.00 81.94 86 ARG A O 1
ATOM 618 N N . MET A 1 87 ? -37.865 4.034 59.519 1.00 84.25 87 MET A N 1
ATOM 619 C CA . MET A 1 87 ? -37.678 5.116 58.551 1.00 84.25 87 MET A CA 1
ATOM 620 C C . MET A 1 87 ? -36.261 5.084 57.967 1.00 84.25 87 MET A C 1
ATOM 622 O O . MET A 1 87 ? -36.110 5.090 56.752 1.00 84.25 87 MET A O 1
ATOM 626 N N . TYR A 1 88 ? -35.246 4.924 58.819 1.00 88.19 88 TYR A N 1
ATOM 627 C CA . TYR A 1 88 ? -33.848 4.806 58.404 1.00 88.19 88 TYR A CA 1
ATOM 628 C C . TYR A 1 88 ? -33.595 3.624 57.452 1.00 88.19 88 TYR A C 1
ATOM 630 O O . TYR A 1 88 ? -32.877 3.758 56.467 1.00 88.19 88 TYR A O 1
ATOM 638 N N . LEU A 1 89 ? -34.211 2.461 57.701 1.00 88.00 89 LEU A N 1
ATOM 639 C CA . LEU A 1 89 ? -34.091 1.309 56.796 1.00 88.00 89 LEU A CA 1
ATOM 640 C C . LEU A 1 89 ? -34.741 1.554 55.428 1.00 88.00 89 LEU A C 1
ATOM 642 O O . LEU A 1 89 ? -34.227 1.072 54.422 1.00 88.00 89 LEU A O 1
ATOM 646 N N . LEU A 1 90 ? -35.861 2.280 55.384 1.00 90.56 90 LEU A N 1
ATOM 647 C CA . LEU A 1 90 ? -36.525 2.635 54.127 1.00 90.56 90 LEU A CA 1
ATOM 648 C C . LEU A 1 90 ? -35.719 3.663 53.336 1.00 90.56 90 LEU A C 1
ATOM 650 O O . LEU A 1 90 ? -35.555 3.491 52.134 1.00 90.56 90 LEU A O 1
ATOM 654 N N . GLU A 1 91 ? -35.181 4.677 54.010 1.00 90.50 91 GLU A N 1
ATOM 655 C CA . GLU A 1 91 ? -34.292 5.671 53.404 1.00 90.50 91 GLU A CA 1
ATOM 656 C C . GLU A 1 91 ? -33.041 5.001 52.829 1.00 90.50 91 GLU A C 1
ATOM 658 O O . GLU A 1 91 ? -32.711 5.208 51.665 1.00 90.50 91 GLU A O 1
ATOM 663 N N . ARG A 1 92 ? -32.410 4.096 53.589 1.00 93.25 92 ARG A N 1
ATOM 664 C CA . ARG A 1 92 ? -31.252 3.343 53.096 1.00 93.25 92 ARG A CA 1
ATOM 665 C C . ARG A 1 92 ? -31.604 2.433 51.921 1.00 93.25 92 ARG A C 1
ATOM 667 O O . ARG A 1 92 ? -30.801 2.294 51.005 1.00 93.25 92 ARG A O 1
ATOM 674 N N . PHE A 1 93 ? -32.781 1.807 51.931 1.00 94.56 93 PHE A N 1
ATOM 675 C CA . PHE A 1 93 ? -33.245 1.017 50.790 1.00 94.56 93 PHE A CA 1
ATOM 676 C C . PHE A 1 93 ? -33.439 1.900 49.555 1.00 94.56 93 PHE A C 1
ATOM 678 O O . PHE A 1 93 ? -32.959 1.550 48.480 1.00 94.56 93 PHE A O 1
ATOM 685 N N . GLN A 1 94 ? -34.085 3.053 49.713 1.00 95.62 94 GLN A N 1
ATOM 686 C CA . GLN A 1 94 ? -34.288 3.998 48.624 1.00 95.62 94 GLN A CA 1
ATOM 687 C C . GLN A 1 94 ? -32.953 4.486 48.046 1.00 95.62 94 GLN A C 1
ATOM 689 O O . GLN A 1 94 ? -32.769 4.415 46.837 1.00 95.62 94 GLN A O 1
ATOM 694 N N . GLU A 1 95 ? -31.993 4.853 48.897 1.00 95.12 95 GLU A N 1
ATOM 695 C CA . GLU A 1 95 ? -30.640 5.239 48.477 1.00 95.12 95 GLU A CA 1
ATOM 696 C C . GLU A 1 95 ? -29.964 4.125 47.659 1.00 95.12 95 GLU A C 1
ATOM 698 O O . GLU A 1 95 ? -29.413 4.382 46.593 1.00 95.12 95 GLU A O 1
ATOM 703 N N . THR A 1 96 ? -30.066 2.863 48.094 1.00 95.19 96 THR A N 1
ATOM 704 C CA . THR A 1 96 ? -29.496 1.739 47.329 1.00 95.19 96 THR A CA 1
ATOM 705 C C . THR A 1 96 ? -30.217 1.471 46.009 1.00 95.19 96 THR A C 1
ATOM 707 O O . THR A 1 96 ? -29.595 0.974 45.071 1.00 95.19 96 THR A O 1
ATOM 710 N N . VAL A 1 97 ? -31.517 1.757 45.910 1.00 96.75 97 VAL A N 1
ATOM 711 C CA . VAL A 1 97 ? -32.260 1.634 44.647 1.00 96.75 97 VAL A CA 1
ATOM 712 C C . VAL A 1 97 ? -31.820 2.730 43.682 1.00 96.75 97 VAL A C 1
ATOM 714 O O . VAL A 1 97 ? -31.477 2.416 42.547 1.00 96.75 97 VAL A O 1
ATOM 717 N N . GLU A 1 98 ? -31.734 3.975 44.148 1.00 96.44 98 GLU A N 1
ATOM 718 C CA . GLU A 1 98 ? -31.256 5.113 43.354 1.00 96.44 98 GLU A CA 1
ATOM 719 C C . GLU A 1 98 ? -29.806 4.901 42.877 1.00 96.44 98 GLU A C 1
ATOM 721 O O . GLU A 1 98 ? -29.492 5.152 41.713 1.00 96.44 98 GLU A O 1
ATOM 726 N N . GLU A 1 99 ? -28.931 4.359 43.731 1.00 96.44 99 GLU A N 1
ATOM 727 C CA . GLU A 1 99 ? -27.553 4.009 43.362 1.00 96.44 99 GLU A CA 1
ATOM 728 C C . GLU A 1 99 ? -27.503 2.880 42.319 1.00 96.44 99 GLU A C 1
ATOM 730 O O . GLU A 1 99 ? -26.756 2.971 41.345 1.00 96.44 99 GLU A O 1
ATOM 735 N N . ASN A 1 100 ? -28.330 1.838 42.463 1.00 96.12 100 ASN A N 1
ATOM 736 C CA . ASN A 1 100 ? -28.412 0.769 41.463 1.00 96.12 100 ASN A CA 1
ATOM 737 C C . ASN A 1 100 ? -28.938 1.275 40.116 1.00 96.12 100 ASN A C 1
ATOM 739 O O . ASN A 1 100 ? -28.416 0.876 39.075 1.00 96.12 100 ASN A O 1
ATOM 743 N N . GLU A 1 101 ? -29.942 2.152 40.115 1.00 97.00 101 GLU A N 1
ATOM 744 C CA . GLU A 1 101 ? -30.451 2.773 38.891 1.00 97.00 101 GLU A CA 1
ATOM 745 C C . GLU A 1 101 ? -29.366 3.623 38.218 1.00 97.00 101 GLU A C 1
ATOM 747 O O . GLU A 1 101 ? -29.134 3.482 37.015 1.00 97.00 101 GLU A O 1
ATOM 752 N N . ALA A 1 102 ? -28.637 4.439 38.986 1.00 96.50 102 ALA A N 1
ATOM 753 C CA . ALA A 1 102 ? -27.525 5.240 38.476 1.00 96.50 102 ALA A CA 1
ATOM 754 C C . ALA A 1 102 ? -26.413 4.370 37.865 1.00 96.50 102 ALA A C 1
ATOM 756 O O . ALA A 1 102 ? -25.973 4.629 36.741 1.00 96.50 102 ALA A O 1
ATOM 757 N N . LEU A 1 103 ? -26.012 3.299 38.555 1.00 96.19 103 LEU A N 1
ATOM 758 C CA . LEU A 1 103 ? -25.031 2.337 38.046 1.00 96.19 103 LEU A CA 1
ATOM 759 C C . LEU A 1 103 ? -25.536 1.627 36.789 1.00 96.19 103 LEU A C 1
ATOM 761 O O . LEU A 1 103 ? -24.768 1.394 35.858 1.00 96.19 103 LEU A O 1
ATOM 765 N N . GLN A 1 104 ? -26.826 1.302 36.718 1.00 97.25 104 GLN A N 1
ATOM 766 C CA . GLN A 1 104 ? -27.404 0.677 35.534 1.00 97.25 104 GLN A CA 1
ATOM 767 C C . GLN A 1 104 ? -27.368 1.616 34.322 1.00 97.25 104 GLN A C 1
ATOM 769 O O . GLN A 1 104 ? -27.048 1.164 33.219 1.00 97.25 104 GLN A O 1
ATOM 774 N N . PHE A 1 105 ? -27.628 2.912 34.511 1.00 97.06 105 PHE A N 1
ATOM 775 C CA . PHE A 1 105 ? -27.450 3.914 33.457 1.00 97.06 105 PHE A CA 1
ATOM 776 C C . PHE A 1 105 ? -25.989 4.045 33.024 1.00 97.06 105 PHE A C 1
ATOM 778 O O . PHE A 1 105 ? -25.711 4.115 31.826 1.00 97.06 105 PHE A O 1
ATOM 785 N N . GLU A 1 106 ? -25.048 4.033 33.968 1.00 97.06 106 GLU A N 1
ATOM 786 C CA . GLU A 1 106 ? -23.620 4.101 33.652 1.00 97.06 106 GLU A CA 1
ATOM 787 C C . GLU A 1 106 ? -23.153 2.866 32.872 1.00 97.06 106 GLU A C 1
ATOM 789 O O . GLU A 1 106 ? -22.489 3.001 31.844 1.00 97.06 106 GLU A O 1
ATOM 794 N N . ILE A 1 107 ? -23.572 1.665 33.283 1.00 97.50 107 ILE A N 1
ATOM 795 C CA . ILE A 1 107 ? -23.279 0.415 32.569 1.00 97.50 107 ILE A CA 1
ATOM 796 C C . ILE A 1 107 ? -23.830 0.465 31.142 1.00 97.50 107 ILE A C 1
ATOM 798 O O . ILE A 1 107 ? -23.129 0.083 30.207 1.00 97.50 107 ILE A O 1
ATOM 802 N N . GLN A 1 108 ? -25.057 0.955 30.951 1.00 97.69 108 GLN A N 1
ATOM 803 C CA . GLN A 1 108 ? -25.638 1.106 29.613 1.00 97.69 108 GLN A CA 1
ATOM 804 C C . GLN A 1 108 ? -24.857 2.113 28.761 1.00 97.69 108 GLN A C 1
ATOM 806 O O . GLN A 1 108 ? -24.611 1.854 27.582 1.00 97.69 108 GLN A O 1
ATOM 811 N N . GLY A 1 109 ? -24.429 3.233 29.348 1.00 97.62 109 GLY A N 1
ATOM 812 C CA . GLY A 1 109 ? -23.604 4.229 28.666 1.00 97.62 109 GLY A CA 1
ATOM 813 C C . GLY A 1 109 ? -22.240 3.676 28.250 1.00 97.62 109 GLY A C 1
ATOM 814 O O . GLY A 1 109 ? -21.817 3.864 27.108 1.00 97.62 109 GLY A O 1
ATOM 815 N N . LEU A 1 110 ? -21.575 2.944 29.145 1.00 97.38 110 LEU A N 1
ATOM 816 C CA . LEU A 1 110 ? -20.295 2.294 28.863 1.00 97.38 110 LEU A CA 1
ATOM 817 C C . LEU A 1 110 ? -20.433 1.188 27.813 1.00 97.38 110 LEU A C 1
ATOM 819 O O . LEU A 1 110 ? -19.584 1.096 26.930 1.00 97.38 110 LEU A O 1
ATOM 823 N N . ALA A 1 111 ? -21.503 0.392 27.864 1.00 97.81 111 ALA A N 1
ATOM 824 C CA . ALA A 1 111 ? -21.782 -0.629 26.857 1.00 97.81 111 ALA A CA 1
ATOM 825 C C . ALA A 1 111 ? -21.986 -0.004 25.468 1.00 97.81 111 ALA A C 1
ATOM 827 O O . ALA A 1 111 ? -21.358 -0.434 24.505 1.00 97.81 111 ALA A O 1
ATOM 828 N N . ALA A 1 112 ? -22.771 1.073 25.370 1.00 97.62 112 ALA A N 1
ATOM 829 C CA . ALA A 1 112 ? -22.970 1.784 24.108 1.00 97.62 112 ALA A CA 1
A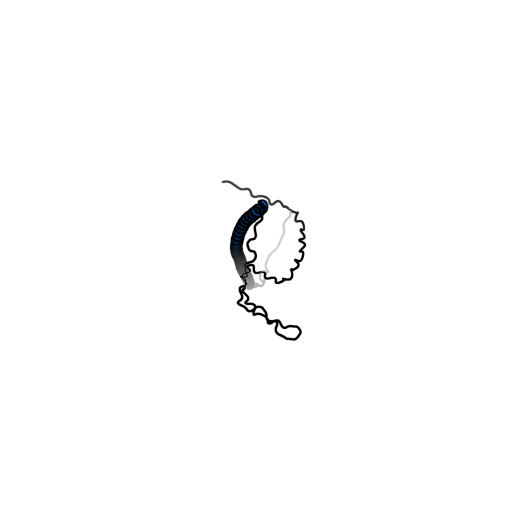TOM 830 C C . ALA A 1 112 ? -21.669 2.408 23.569 1.00 97.62 112 ALA A C 1
ATOM 832 O O . ALA A 1 112 ? -21.413 2.378 22.364 1.00 97.62 112 ALA A O 1
ATOM 833 N N . ALA A 1 113 ? -20.827 2.958 24.450 1.00 97.38 113 ALA A N 1
ATOM 834 C CA . ALA A 1 113 ? -19.524 3.496 24.064 1.00 97.38 113 ALA A CA 1
ATOM 835 C C . ALA A 1 113 ? -18.567 2.398 23.572 1.00 97.38 113 ALA A C 1
ATOM 837 O O . ALA A 1 113 ? -17.812 2.622 22.624 1.00 97.38 113 ALA A O 1
ATOM 838 N N . LEU A 1 114 ? -18.612 1.216 24.192 1.00 98.00 114 LEU A N 1
ATOM 839 C CA . LEU A 1 114 ? -17.828 0.053 23.787 1.00 98.00 114 LEU A CA 1
ATOM 840 C C . LEU A 1 114 ? -18.271 -0.450 22.409 1.00 98.00 114 LEU A C 1
ATOM 842 O O . LEU A 1 114 ? -17.424 -0.561 21.526 1.00 98.00 114 LEU A O 1
ATOM 846 N N . ASP A 1 115 ? -19.574 -0.618 22.179 1.00 98.19 115 ASP A N 1
ATOM 847 C CA . ASP A 1 115 ? -20.118 -0.998 20.866 1.00 98.19 115 ASP A CA 1
ATOM 848 C C . ASP A 1 115 ? -19.706 0.004 19.774 1.00 98.19 115 ASP A C 1
ATOM 850 O O . ASP A 1 115 ? -19.309 -0.368 18.663 1.00 98.19 115 ASP A O 1
ATOM 854 N N . GLN A 1 116 ? -19.744 1.304 20.086 1.00 98.00 116 GLN A N 1
ATOM 855 C CA . GLN A 1 116 ? -19.303 2.340 19.157 1.00 98.00 116 GLN A CA 1
ATOM 856 C C . GLN A 1 116 ? -17.801 2.229 18.863 1.00 98.00 116 GLN A C 1
ATOM 858 O O . GLN A 1 116 ? -17.401 2.300 17.696 1.00 98.00 116 GLN A O 1
ATOM 863 N N . ALA A 1 117 ? -16.971 2.035 19.887 1.00 96.75 117 ALA A N 1
ATOM 864 C CA . ALA A 1 117 ? -15.530 1.874 19.726 1.00 96.75 117 ALA A CA 1
ATOM 865 C C . ALA A 1 117 ? -15.183 0.622 18.905 1.00 96.75 117 ALA A C 1
ATOM 867 O O . ALA A 1 117 ? -14.336 0.701 18.014 1.00 96.75 117 ALA A O 1
ATOM 868 N N . GLU A 1 118 ? -15.869 -0.497 19.139 1.00 98.19 118 GLU A N 1
ATOM 869 C CA . GLU A 1 118 ? -15.704 -1.732 18.367 1.00 98.19 118 GLU A CA 1
ATOM 870 C C . GLU A 1 118 ? -16.109 -1.541 16.903 1.00 98.19 118 GLU A C 1
ATOM 872 O O . GLU A 1 118 ? -15.369 -1.933 15.999 1.00 98.19 118 GLU A O 1
ATOM 877 N N . SER A 1 119 ? -17.231 -0.863 16.644 1.00 97.62 119 SER A N 1
ATOM 878 C CA . SER A 1 119 ? -17.658 -0.558 15.273 1.00 97.62 119 SER A CA 1
ATOM 879 C C . SER A 1 119 ? -16.642 0.318 14.531 1.00 97.62 119 SER A C 1
ATOM 881 O O . SER A 1 119 ? -16.349 0.086 13.355 1.00 97.62 119 SER A O 1
ATOM 883 N N . HIS A 1 120 ? -16.051 1.291 15.229 1.00 97.69 120 HIS A N 1
ATOM 884 C CA . HIS A 1 120 ? -15.035 2.174 14.671 1.00 97.69 120 HIS A CA 1
ATOM 885 C C . HIS A 1 120 ? -13.720 1.428 14.422 1.00 97.69 120 HIS A C 1
ATOM 887 O O . HIS A 1 120 ? -13.101 1.612 13.375 1.00 97.69 120 HIS A O 1
ATOM 893 N N . ALA A 1 121 ? -13.311 0.546 15.337 1.00 97.56 121 ALA A N 1
ATOM 894 C CA . ALA A 1 121 ? -12.149 -0.318 15.152 1.00 97.56 121 ALA A CA 1
ATOM 895 C C . ALA A 1 121 ? -12.326 -1.235 13.932 1.00 97.56 121 ALA A C 1
ATOM 897 O O . ALA A 1 121 ? -11.454 -1.273 13.066 1.00 97.56 121 ALA A O 1
ATOM 898 N N . ALA A 1 122 ? -13.488 -1.879 13.796 1.00 98.12 122 ALA A N 1
ATOM 899 C CA . ALA A 1 122 ? -13.798 -2.729 12.649 1.00 98.12 122 ALA A CA 1
ATOM 900 C C . ALA A 1 122 ? -13.809 -1.951 11.320 1.00 98.12 122 ALA A C 1
ATOM 902 O O . ALA A 1 122 ? -13.416 -2.486 10.281 1.00 98.12 122 ALA A O 1
ATOM 903 N N . GLN A 1 123 ? -14.251 -0.690 11.327 1.00 98.19 123 GLN A N 1
ATOM 904 C CA . GLN A 1 123 ? -14.185 0.162 10.141 1.00 98.19 123 GLN A CA 1
ATOM 905 C C . GLN A 1 123 ? -12.738 0.525 9.788 1.00 98.19 123 GLN A C 1
ATOM 907 O O . GLN A 1 123 ? -12.343 0.385 8.634 1.00 98.19 123 GLN A O 1
ATOM 912 N N . LEU A 1 124 ? -11.930 0.916 10.775 1.00 97.56 124 LEU A N 1
ATOM 913 C CA . LEU A 1 124 ? -10.515 1.219 10.560 1.00 97.56 124 LEU A CA 1
ATOM 914 C C . LEU A 1 124 ? -9.735 0.006 10.046 1.00 97.56 124 LEU A C 1
ATOM 916 O O . LEU A 1 124 ? -8.881 0.159 9.178 1.00 97.56 124 LEU A O 1
ATOM 920 N N . GLU A 1 125 ? -10.026 -1.198 10.535 1.00 98.19 125 GLU A N 1
ATOM 921 C CA . GLU A 1 125 ? -9.407 -2.428 10.028 1.00 98.19 125 GLU A CA 1
ATOM 922 C C . GLU A 1 125 ? -9.728 -2.664 8.548 1.00 98.19 125 GLU A C 1
ATOM 924 O O . GLU A 1 125 ? -8.833 -2.999 7.765 1.00 98.19 125 GLU A O 1
ATOM 929 N N . LYS A 1 126 ? -10.981 -2.428 8.137 1.00 98.12 126 LYS A N 1
ATOM 930 C CA . LYS A 1 126 ? -11.376 -2.498 6.722 1.00 98.12 126 LYS A CA 1
ATOM 931 C C . LYS A 1 126 ? -10.636 -1.456 5.896 1.00 98.12 126 LYS A C 1
ATOM 933 O O . LYS A 1 126 ? -10.020 -1.824 4.896 1.00 98.12 126 LYS A O 1
ATOM 938 N N . ASP A 1 127 ? -10.631 -0.205 6.341 1.00 97.44 127 ASP A N 1
ATOM 939 C CA . ASP A 1 127 ? -9.969 0.893 5.636 1.00 97.44 127 ASP A CA 1
ATOM 940 C C . ASP A 1 127 ? -8.460 0.629 5.497 1.00 97.44 127 ASP A C 1
ATOM 942 O O . ASP A 1 127 ? -7.889 0.826 4.424 1.00 97.44 127 ASP A O 1
ATOM 946 N N . LEU A 1 128 ? -7.809 0.107 6.543 1.00 97.88 128 LEU A N 1
ATOM 947 C CA . LEU A 1 128 ? -6.400 -0.293 6.497 1.00 97.88 128 LEU A CA 1
ATOM 948 C C . LEU A 1 128 ? -6.159 -1.424 5.499 1.00 97.88 128 LEU A C 1
ATOM 950 O O . LEU A 1 128 ? -5.197 -1.354 4.732 1.00 97.88 128 LEU A O 1
ATOM 954 N N . SER A 1 129 ? -7.016 -2.446 5.481 1.00 97.94 129 SER A N 1
ATOM 955 C CA . SER A 1 129 ? -6.890 -3.556 4.532 1.00 97.94 129 SER A CA 1
ATOM 956 C C . SER A 1 129 ? -7.050 -3.091 3.079 1.00 97.94 129 SER A C 1
ATOM 958 O O . SER A 1 129 ? -6.281 -3.495 2.204 1.00 97.94 129 SER A O 1
ATOM 960 N N . GLU A 1 130 ? -7.983 -2.171 2.823 1.00 98.12 130 GLU A N 1
ATOM 961 C CA . GLU A 1 130 ? -8.199 -1.590 1.501 1.00 98.12 130 GLU A CA 1
ATOM 962 C C . GLU A 1 130 ? -7.012 -0.717 1.080 1.00 98.12 130 GLU A C 1
ATOM 964 O O . GLU A 1 130 ? -6.525 -0.818 -0.050 1.00 98.12 130 GLU A O 1
ATOM 969 N N . LEU A 1 131 ? -6.498 0.109 1.992 1.00 97.88 131 LEU A N 1
ATOM 970 C CA . LEU A 1 131 ? -5.349 0.966 1.717 1.00 97.88 131 LEU A CA 1
ATOM 971 C C . LEU A 1 131 ? -4.086 0.142 1.438 1.00 97.88 131 LEU A C 1
ATOM 973 O O . LEU A 1 131 ? -3.321 0.478 0.534 1.00 97.88 131 LEU A O 1
ATOM 977 N N . GLN A 1 132 ? -3.887 -0.962 2.164 1.00 98.31 132 GLN A N 1
ATOM 978 C CA . GLN A 1 132 ? -2.806 -1.914 1.903 1.00 98.31 132 GLN A CA 1
ATOM 979 C C . GLN A 1 132 ? -2.947 -2.568 0.526 1.00 98.31 132 GLN A C 1
ATOM 981 O O . GLN A 1 132 ? -1.959 -2.654 -0.205 1.00 98.31 132 GLN A O 1
ATOM 986 N N . ALA A 1 133 ? -4.156 -2.980 0.137 1.00 98.06 133 ALA A N 1
ATOM 987 C CA . ALA A 1 133 ? -4.403 -3.548 -1.186 1.00 98.06 133 ALA A CA 1
ATOM 988 C C . ALA A 1 133 ? -4.073 -2.543 -2.303 1.00 98.06 133 ALA A C 1
ATOM 990 O O . ALA A 1 133 ? -3.326 -2.874 -3.225 1.00 98.06 133 ALA A O 1
ATOM 991 N N . ARG A 1 134 ? -4.536 -1.292 -2.174 1.00 98.19 134 ARG A N 1
ATOM 992 C CA . ARG A 1 134 ? -4.226 -0.206 -3.123 1.00 98.19 134 ARG A CA 1
ATOM 993 C C . ARG A 1 134 ? -2.729 0.098 -3.183 1.00 98.19 134 ARG A C 1
ATOM 995 O O . ARG A 1 134 ? -2.182 0.305 -4.261 1.00 98.19 134 ARG A O 1
ATOM 1002 N N . PHE A 1 135 ? -2.048 0.097 -2.038 1.00 98.19 135 PHE A N 1
ATOM 1003 C CA . PHE A 1 135 ? -0.601 0.303 -1.984 1.00 98.19 135 PHE A CA 1
ATOM 1004 C C . PHE A 1 135 ? 0.164 -0.800 -2.727 1.00 98.19 135 PHE A C 1
ATOM 1006 O O . PHE A 1 135 ? 1.090 -0.506 -3.483 1.00 98.19 135 PHE A O 1
ATOM 1013 N N . LEU A 1 136 ? -0.229 -2.063 -2.546 1.00 98.38 136 LEU A N 1
ATOM 1014 C CA . LEU A 1 136 ? 0.375 -3.188 -3.263 1.00 98.38 136 LEU A CA 1
ATOM 1015 C C . LEU A 1 136 ? 0.093 -3.125 -4.767 1.00 98.38 136 LEU A C 1
ATOM 1017 O O . LEU A 1 136 ? 0.986 -3.411 -5.564 1.00 98.38 136 LEU A O 1
ATOM 1021 N N . GLU A 1 137 ? -1.116 -2.730 -5.164 1.00 98.19 137 GLU A N 1
ATOM 1022 C CA . GLU A 1 137 ? -1.472 -2.535 -6.570 1.00 98.19 137 GLU A CA 1
ATOM 1023 C C . GLU A 1 137 ? -0.590 -1.467 -7.227 1.00 98.19 137 GLU A C 1
ATOM 1025 O O . GLU A 1 137 ? 0.041 -1.736 -8.254 1.00 98.19 137 GLU A O 1
ATOM 1030 N N . GLU A 1 138 ? -0.465 -0.294 -6.605 1.00 97.94 138 GLU A N 1
ATOM 1031 C CA . GLU A 1 138 ? 0.388 0.779 -7.119 1.00 97.94 138 GLU A CA 1
ATOM 1032 C C . GLU A 1 138 ? 1.866 0.381 -7.131 1.00 97.94 138 GLU A C 1
ATOM 1034 O O . GLU A 1 138 ? 2.563 0.631 -8.112 1.00 97.94 138 GLU A O 1
ATOM 1039 N N . GLN A 1 139 ? 2.351 -0.329 -6.109 1.00 98.44 139 GLN A N 1
ATOM 1040 C CA . GLN A 1 139 ? 3.723 -0.839 -6.100 1.00 98.44 139 GLN A CA 1
ATOM 1041 C C . GLN A 1 139 ? 3.978 -1.841 -7.240 1.00 98.44 139 GLN A C 1
ATOM 1043 O O . GLN A 1 139 ? 5.059 -1.871 -7.829 1.00 98.44 139 GLN A O 1
ATOM 1048 N N . ASN A 1 140 ? 3.002 -2.685 -7.567 1.00 98.44 140 ASN A N 1
ATOM 1049 C CA . ASN A 1 140 ? 3.123 -3.607 -8.694 1.00 98.44 140 ASN A CA 1
ATOM 1050 C C . ASN A 1 140 ? 3.074 -2.860 -10.030 1.00 98.44 140 ASN A C 1
ATOM 1052 O O . ASN A 1 140 ? 3.812 -3.203 -10.957 1.00 98.44 140 ASN A O 1
ATOM 1056 N N . ARG A 1 141 ? 2.251 -1.812 -10.126 1.00 98.12 141 ARG A N 1
ATOM 1057 C CA . ARG A 1 141 ? 2.174 -0.950 -11.306 1.00 98.12 141 ARG A CA 1
ATOM 1058 C C . ARG A 1 141 ? 3.486 -0.214 -11.554 1.00 98.12 141 ARG A C 1
ATOM 1060 O O . ARG A 1 141 ? 3.947 -0.204 -12.695 1.00 98.12 141 ARG A O 1
ATOM 1067 N N . THR A 1 142 ? 4.109 0.355 -10.523 1.00 98.12 142 THR A N 1
ATOM 1068 C CA . THR A 1 142 ? 5.406 1.036 -10.663 1.00 98.12 142 THR A CA 1
ATOM 1069 C C . THR A 1 142 ? 6.494 0.066 -11.099 1.00 98.12 142 THR A C 1
ATOM 1071 O O . THR A 1 142 ? 7.150 0.325 -12.103 1.00 98.12 142 THR A O 1
ATOM 1074 N N . LYS A 1 143 ? 6.608 -1.100 -10.450 1.00 98.25 143 LYS A N 1
ATOM 1075 C CA . LYS A 1 143 ? 7.561 -2.152 -10.847 1.00 98.25 143 LYS A CA 1
ATOM 1076 C C . LYS A 1 143 ? 7.376 -2.588 -12.300 1.00 98.25 143 LYS A C 1
ATOM 1078 O O . LYS A 1 143 ? 8.353 -2.779 -13.018 1.00 98.25 143 LYS A O 1
ATOM 1083 N N . LYS A 1 144 ? 6.126 -2.736 -12.749 1.00 98.38 144 LYS A N 1
ATOM 1084 C CA . LYS A 1 144 ? 5.824 -3.088 -14.141 1.00 98.38 144 LYS A CA 1
ATOM 1085 C C . LYS A 1 144 ? 6.271 -1.992 -15.108 1.00 98.38 144 LYS A C 1
ATOM 1087 O O . LYS A 1 144 ? 6.933 -2.295 -16.092 1.00 98.38 144 LYS A O 1
ATOM 1092 N N . LEU A 1 145 ? 5.960 -0.731 -14.810 1.00 98.25 145 LEU A N 1
ATOM 1093 C CA . LEU A 1 145 ? 6.382 0.402 -15.638 1.00 98.25 145 LEU A CA 1
ATOM 1094 C C . LEU A 1 145 ? 7.908 0.557 -15.674 1.00 98.25 145 LEU A C 1
ATOM 1096 O O . LEU A 1 145 ? 8.464 0.900 -16.713 1.00 98.25 145 LEU A O 1
ATOM 1100 N N . GLU A 1 146 ? 8.598 0.304 -14.565 1.00 98.50 146 GLU A N 1
ATOM 1101 C CA . GLU A 1 146 ? 10.063 0.289 -14.515 1.00 98.50 146 GLU A CA 1
ATOM 1102 C C . GLU A 1 146 ? 10.641 -0.821 -15.399 1.00 98.50 146 GLU A C 1
ATOM 1104 O O . GLU A 1 146 ? 11.538 -0.554 -16.200 1.00 98.50 146 GLU A O 1
ATOM 1109 N N . ALA A 1 147 ? 10.089 -2.036 -15.324 1.00 98.38 147 ALA A N 1
ATOM 1110 C CA . ALA A 1 147 ? 10.493 -3.149 -16.180 1.00 98.38 147 ALA A CA 1
ATOM 1111 C C . ALA A 1 147 ? 10.250 -2.855 -17.671 1.00 98.38 147 ALA A C 1
ATOM 1113 O O . ALA A 1 147 ? 11.139 -3.080 -18.492 1.00 98.38 147 ALA A O 1
ATOM 1114 N N . ASP A 1 148 ? 9.089 -2.291 -18.018 1.00 98.12 148 ASP A N 1
ATOM 1115 C CA . ASP A 1 148 ? 8.753 -1.913 -19.395 1.00 98.12 148 ASP A CA 1
ATOM 1116 C C . ASP A 1 148 ? 9.705 -0.822 -19.922 1.00 98.12 148 ASP A C 1
ATOM 1118 O O . ASP A 1 148 ? 10.183 -0.900 -21.055 1.00 98.12 148 ASP A O 1
ATOM 1122 N N . ASN A 1 149 ? 10.046 0.176 -19.097 1.00 98.00 149 ASN A N 1
ATOM 1123 C CA . ASN A 1 149 ? 11.009 1.218 -19.464 1.00 98.00 149 ASN A CA 1
ATOM 1124 C C . ASN A 1 149 ? 12.415 0.655 -19.702 1.00 98.00 149 ASN A C 1
ATOM 1126 O O . ASN A 1 149 ? 13.075 1.055 -20.665 1.00 98.00 149 ASN A O 1
ATOM 1130 N N . LEU A 1 150 ? 12.874 -0.269 -18.853 1.00 98.50 150 LEU A N 1
ATOM 1131 C CA . LEU A 1 150 ? 14.163 -0.936 -19.041 1.00 98.50 150 LEU A CA 1
ATOM 1132 C C . LEU A 1 150 ? 14.175 -1.756 -20.335 1.00 98.50 150 LEU A C 1
ATOM 1134 O O . LEU A 1 150 ? 15.089 -1.591 -21.141 1.00 98.50 150 LEU A O 1
ATOM 1138 N N . ALA A 1 151 ? 13.129 -2.541 -20.599 1.00 98.31 151 ALA A N 1
ATOM 1139 C CA . ALA A 1 151 ? 13.013 -3.316 -21.834 1.00 98.31 151 ALA A CA 1
ATOM 1140 C C . ALA A 1 151 ? 13.017 -2.419 -23.087 1.00 98.31 151 ALA A C 1
ATOM 1142 O O . ALA A 1 151 ? 13.700 -2.706 -24.073 1.00 98.31 151 ALA A O 1
ATOM 1143 N N . LEU A 1 152 ? 12.308 -1.285 -23.054 1.00 98.31 152 LEU A N 1
ATOM 1144 C CA . LEU A 1 152 ? 12.327 -0.312 -24.150 1.00 98.31 152 LEU A CA 1
ATOM 1145 C C . LEU A 1 152 ? 13.715 0.313 -24.347 1.00 98.31 152 LEU A C 1
ATOM 1147 O O . LEU A 1 152 ? 14.152 0.478 -25.489 1.00 98.31 152 LEU A O 1
ATOM 1151 N N . ALA A 1 153 ? 14.428 0.630 -23.263 1.00 98.25 153 ALA A N 1
ATOM 1152 C CA . ALA A 1 153 ? 15.796 1.135 -23.332 1.00 98.25 153 ALA A CA 1
ATOM 1153 C C . ALA A 1 153 ? 16.762 0.092 -23.925 1.00 98.25 153 ALA A C 1
ATOM 1155 O O . ALA A 1 153 ? 17.576 0.421 -24.792 1.00 98.25 153 ALA A O 1
ATOM 1156 N N . GLU A 1 154 ? 16.642 -1.177 -23.536 1.00 98.31 154 GLU A N 1
ATOM 1157 C CA . GLU A 1 154 ? 17.409 -2.292 -24.110 1.00 98.31 154 GLU A CA 1
ATOM 1158 C C . GLU A 1 154 ? 17.126 -2.472 -25.608 1.00 98.31 154 GLU A C 1
ATOM 1160 O O . GLU A 1 154 ? 18.043 -2.633 -26.421 1.00 98.31 154 GLU A O 1
ATOM 1165 N N . HIS A 1 155 ? 15.859 -2.387 -26.012 1.00 98.25 155 HIS A N 1
ATOM 1166 C CA . HIS A 1 155 ? 15.469 -2.498 -27.416 1.00 98.25 155 HIS A CA 1
ATOM 1167 C C . HIS A 1 155 ? 16.018 -1.334 -28.247 1.00 98.25 155 HIS A C 1
ATOM 1169 O O . HIS A 1 155 ? 16.542 -1.543 -29.346 1.00 98.25 155 HIS A O 1
ATOM 1175 N N . LEU A 1 156 ? 15.940 -0.111 -27.719 1.00 98.56 156 LEU A N 1
ATOM 1176 C CA . LEU A 1 156 ? 16.453 1.084 -28.380 1.00 98.56 156 LEU A CA 1
ATOM 1177 C C . LEU A 1 156 ? 17.976 1.028 -28.525 1.00 98.56 156 LEU A C 1
ATOM 1179 O O . LEU A 1 156 ? 18.494 1.263 -29.618 1.00 98.56 156 LEU A O 1
ATOM 1183 N N . THR A 1 157 ? 18.696 0.680 -27.459 1.00 98.31 157 THR A N 1
ATOM 1184 C CA . THR A 1 157 ? 20.163 0.564 -27.495 1.00 98.31 157 THR A CA 1
ATOM 1185 C C . THR A 1 157 ? 20.604 -0.534 -28.460 1.00 98.31 157 THR A C 1
ATOM 1187 O O . THR A 1 157 ? 21.490 -0.305 -29.283 1.00 98.31 157 THR A O 1
ATOM 1190 N N . THR A 1 158 ? 19.922 -1.681 -28.476 1.00 98.44 158 THR A N 1
ATOM 1191 C CA . THR A 1 158 ? 20.171 -2.751 -29.456 1.00 98.44 158 THR A CA 1
ATOM 1192 C C . THR A 1 158 ? 19.933 -2.277 -30.892 1.00 98.44 158 THR A C 1
ATOM 1194 O O . THR A 1 158 ? 20.737 -2.564 -31.783 1.00 98.44 158 THR A O 1
ATOM 1197 N N . ALA A 1 159 ? 18.859 -1.523 -31.144 1.00 98.38 159 ALA A N 1
ATOM 1198 C CA . ALA A 1 159 ? 18.580 -0.961 -32.464 1.00 98.38 159 ALA A CA 1
ATOM 1199 C C . ALA A 1 159 ? 19.658 0.047 -32.901 1.00 98.38 159 ALA A C 1
ATOM 1201 O O . ALA A 1 159 ? 20.105 0.011 -34.050 1.00 98.38 159 ALA A O 1
ATOM 1202 N N . GLN A 1 160 ? 20.126 0.901 -31.987 1.00 98.38 160 GLN A N 1
ATOM 1203 C CA . GLN A 1 160 ? 21.223 1.836 -32.247 1.00 98.38 160 GLN A CA 1
ATOM 1204 C C . GLN A 1 160 ? 22.541 1.112 -32.531 1.00 98.38 160 GLN A C 1
ATOM 1206 O O . GLN A 1 160 ? 23.231 1.472 -33.482 1.00 98.38 160 GLN A O 1
ATOM 1211 N N . ILE A 1 161 ? 22.861 0.056 -31.777 1.00 98.19 161 ILE A N 1
ATOM 1212 C CA . ILE A 1 161 ? 24.045 -0.777 -32.027 1.00 98.19 161 ILE A CA 1
ATOM 1213 C C . ILE A 1 161 ? 23.981 -1.372 -33.436 1.00 98.19 161 ILE A C 1
ATOM 1215 O O . ILE A 1 161 ? 24.941 -1.243 -34.193 1.00 98.19 161 ILE A O 1
ATOM 1219 N N . ARG A 1 162 ? 22.846 -1.963 -33.831 1.00 98.25 162 ARG A N 1
ATOM 1220 C CA . ARG A 1 162 ? 22.673 -2.537 -35.178 1.00 98.25 162 ARG A CA 1
ATOM 1221 C C . ARG A 1 162 ? 22.804 -1.487 -36.277 1.00 98.25 162 ARG A C 1
ATOM 1223 O O . ARG A 1 162 ? 23.435 -1.748 -37.298 1.00 98.25 162 ARG A O 1
ATOM 1230 N N . ARG A 1 163 ? 22.246 -0.293 -36.064 1.00 98.44 163 ARG A N 1
ATOM 1231 C CA . ARG A 1 163 ? 22.397 0.834 -36.990 1.00 98.44 163 ARG A CA 1
ATOM 1232 C C . ARG A 1 163 ? 23.866 1.229 -37.151 1.00 98.44 163 ARG A C 1
ATOM 1234 O O . ARG A 1 163 ? 24.342 1.305 -38.277 1.00 98.44 163 ARG A O 1
ATOM 1241 N N . LEU A 1 164 ? 24.583 1.434 -36.047 1.00 98.62 164 LEU A N 1
ATOM 1242 C CA . LEU A 1 164 ? 26.000 1.812 -36.071 1.00 98.62 164 LEU A CA 1
ATOM 1243 C C . LEU A 1 164 ? 26.873 0.719 -36.700 1.00 98.62 164 LEU A C 1
ATOM 1245 O O . LEU A 1 164 ? 27.814 1.023 -37.427 1.00 98.62 164 LEU A O 1
ATOM 1249 N N . GLN A 1 165 ? 26.549 -0.555 -36.474 1.00 98.50 165 GLN A N 1
ATOM 1250 C CA . GLN A 1 165 ? 27.218 -1.679 -37.132 1.00 98.50 165 GLN A CA 1
ATOM 1251 C C . GLN A 1 165 ? 26.991 -1.670 -38.649 1.00 98.50 165 GLN A C 1
ATOM 1253 O O . GLN A 1 165 ? 27.942 -1.867 -39.400 1.00 98.50 165 GLN A O 1
ATOM 1258 N N . ALA A 1 166 ? 25.769 -1.395 -39.112 1.00 98.44 166 ALA A N 1
ATOM 1259 C CA . ALA A 1 166 ? 25.477 -1.271 -40.540 1.00 98.44 166 ALA A CA 1
ATOM 1260 C C . ALA A 1 166 ? 26.192 -0.065 -41.176 1.00 98.44 166 ALA A C 1
ATOM 1262 O O . ALA A 1 166 ? 26.764 -0.191 -42.258 1.00 98.44 166 ALA A O 1
ATOM 1263 N N . GLU A 1 167 ? 26.214 1.084 -40.492 1.00 98.25 167 GLU A N 1
ATOM 1264 C CA . GLU A 1 167 ? 26.953 2.276 -40.930 1.00 98.25 167 GLU A CA 1
ATOM 1265 C C . GLU A 1 167 ? 28.463 1.997 -41.010 1.00 98.25 167 GLU A C 1
ATOM 1267 O O . GLU A 1 167 ? 29.102 2.345 -42.005 1.00 98.25 167 GLU A O 1
ATOM 1272 N N . LYS A 1 168 ? 29.025 1.294 -40.017 1.00 98.38 168 LYS A N 1
ATOM 1273 C CA . LYS A 1 168 ? 30.423 0.846 -40.027 1.00 98.38 168 LYS A CA 1
ATOM 1274 C C . LYS A 1 168 ? 30.718 -0.052 -41.234 1.00 98.38 168 LYS A C 1
ATOM 1276 O O . LYS A 1 168 ? 31.655 0.237 -41.973 1.00 98.38 168 LYS A O 1
ATOM 1281 N N . LEU A 1 169 ? 29.912 -1.092 -41.459 1.00 98.38 169 LEU A N 1
ATOM 1282 C CA . LEU A 1 169 ? 30.103 -2.025 -42.578 1.00 98.38 169 LEU A CA 1
ATOM 1283 C C . LEU A 1 169 ? 30.006 -1.325 -43.941 1.00 98.38 169 LEU A C 1
ATOM 1285 O O . LEU A 1 169 ? 30.775 -1.633 -44.848 1.00 98.38 169 LEU A O 1
ATOM 1289 N N . LEU A 1 170 ? 29.097 -0.357 -44.087 1.00 98.38 170 LEU A N 1
ATOM 1290 C CA . LEU A 1 170 ? 28.985 0.452 -45.303 1.00 98.38 170 LEU A CA 1
ATOM 1291 C C . LEU A 1 170 ? 30.267 1.255 -45.552 1.00 98.38 170 LEU A C 1
ATOM 1293 O O . LEU A 1 170 ? 30.772 1.283 -46.676 1.00 98.38 170 LEU A O 1
ATOM 1297 N N . ILE A 1 171 ? 30.802 1.904 -44.514 1.00 98.50 171 ILE A N 1
ATOM 1298 C CA . ILE A 1 171 ? 32.040 2.687 -44.616 1.00 98.50 171 ILE A CA 1
ATOM 1299 C C . ILE A 1 171 ? 33.225 1.783 -44.972 1.00 98.50 171 ILE A C 1
ATOM 1301 O O . ILE A 1 171 ? 33.995 2.134 -45.864 1.00 98.50 171 ILE A O 1
ATOM 1305 N N . GLU A 1 172 ? 33.349 0.620 -44.332 1.00 98.25 172 GLU A N 1
ATOM 1306 C CA . GLU A 1 172 ? 34.394 -0.367 -44.635 1.00 98.25 172 GLU A CA 1
ATOM 1307 C C . GLU A 1 172 ? 34.312 -0.833 -46.095 1.00 98.25 172 GLU A C 1
ATOM 1309 O O . GLU A 1 172 ? 35.293 -0.715 -46.829 1.00 98.25 172 GLU A O 1
ATOM 1314 N N . ALA A 1 173 ? 33.121 -1.212 -46.571 1.00 97.88 173 ALA A N 1
ATOM 1315 C CA . ALA A 1 173 ? 32.910 -1.597 -47.966 1.00 97.88 173 ALA A CA 1
ATOM 1316 C C . ALA A 1 173 ? 33.262 -0.469 -48.956 1.00 97.88 173 ALA A C 1
ATOM 1318 O O . ALA A 1 173 ? 33.841 -0.722 -50.014 1.00 97.88 173 ALA A O 1
ATOM 1319 N N . LYS A 1 174 ? 32.954 0.792 -48.619 1.00 98.19 174 LYS A N 1
ATOM 1320 C CA . LYS A 1 174 ? 33.314 1.955 -49.446 1.00 98.19 174 LYS A CA 1
ATOM 1321 C C . LYS A 1 174 ? 34.828 2.165 -49.508 1.00 98.19 174 LYS A C 1
ATOM 1323 O O . LYS A 1 174 ? 35.348 2.489 -50.576 1.00 98.19 174 LYS A O 1
ATOM 1328 N N . ILE A 1 175 ? 35.530 1.997 -48.387 1.00 97.94 175 ILE A N 1
ATOM 1329 C CA . ILE A 1 175 ? 36.995 2.095 -48.328 1.00 97.94 175 ILE A CA 1
ATOM 1330 C C . ILE A 1 175 ? 37.633 0.979 -49.161 1.00 97.94 175 ILE A C 1
ATOM 1332 O O . ILE A 1 175 ? 38.546 1.254 -49.942 1.00 97.94 175 ILE A O 1
ATOM 1336 N N . ASP A 1 176 ? 37.141 -0.252 -49.039 1.00 97.50 176 ASP A N 1
ATOM 1337 C CA . ASP A 1 176 ? 37.656 -1.396 -49.795 1.00 97.50 176 ASP A CA 1
ATOM 1338 C C . ASP A 1 176 ? 37.422 -1.233 -51.296 1.00 97.50 176 ASP A C 1
ATOM 1340 O O . ASP A 1 176 ? 38.338 -1.443 -52.092 1.00 97.50 176 ASP A O 1
ATOM 1344 N N . TRP A 1 177 ? 36.243 -0.751 -51.693 1.00 97.44 177 TRP A N 1
ATOM 1345 C CA . TRP A 1 177 ? 35.954 -0.424 -53.087 1.00 97.44 177 TRP A CA 1
ATOM 1346 C C . TRP A 1 177 ? 36.913 0.642 -53.640 1.00 97.44 177 TRP A C 1
ATOM 1348 O O . TRP A 1 177 ? 37.495 0.452 -54.707 1.00 97.44 177 TRP A O 1
ATOM 1358 N N . GLN A 1 178 ? 37.164 1.722 -52.890 1.00 96.38 178 GLN A N 1
ATOM 1359 C CA . GLN A 1 178 ? 38.142 2.747 -53.280 1.00 96.38 178 GLN A CA 1
ATOM 1360 C C . GLN A 1 178 ? 39.570 2.194 -53.362 1.00 96.38 178 GLN A C 1
ATOM 1362 O O . GLN A 1 178 ? 40.346 2.608 -54.224 1.00 96.38 178 GLN A O 1
ATOM 1367 N N . ARG A 1 179 ? 39.941 1.269 -52.470 1.00 95.75 179 ARG A N 1
ATOM 1368 C CA . ARG A 1 179 ? 41.253 0.614 -52.492 1.00 95.75 179 ARG A CA 1
ATOM 1369 C C . ARG A 1 179 ? 41.418 -0.239 -53.748 1.00 95.75 179 ARG A C 1
ATOM 1371 O O . ARG A 1 179 ? 42.447 -0.118 -54.408 1.00 95.75 179 ARG A O 1
ATOM 1378 N N . ILE A 1 180 ? 40.411 -1.041 -54.092 1.00 95.25 180 ILE A N 1
ATOM 1379 C CA . ILE A 1 180 ? 40.396 -1.845 -55.321 1.00 95.25 180 ILE A CA 1
ATOM 1380 C C . ILE A 1 180 ? 40.482 -0.930 -56.542 1.00 95.25 180 ILE A C 1
ATOM 1382 O O . ILE A 1 180 ? 41.323 -1.165 -57.403 1.00 95.25 180 ILE A O 1
ATOM 1386 N N . GLN A 1 181 ? 39.694 0.149 -56.582 1.00 94.88 181 GLN A N 1
ATOM 1387 C CA . GLN A 1 181 ? 39.709 1.097 -57.695 1.00 94.88 181 GLN A CA 1
ATOM 1388 C C . GLN A 1 181 ? 41.105 1.703 -57.913 1.00 94.88 181 GLN A C 1
ATOM 1390 O O . GLN A 1 181 ? 41.615 1.679 -59.032 1.00 94.88 181 GLN A O 1
ATOM 1395 N N . ARG A 1 182 ? 41.777 2.160 -56.847 1.00 92.81 182 ARG A N 1
ATOM 1396 C CA . ARG A 1 182 ? 43.156 2.676 -56.942 1.00 92.81 182 ARG A CA 1
ATOM 1397 C C . ARG A 1 182 ? 44.153 1.617 -57.413 1.00 92.81 182 ARG A C 1
ATOM 1399 O O . ARG A 1 182 ? 45.048 1.938 -58.186 1.00 92.81 182 ARG A O 1
ATOM 1406 N N . MET A 1 183 ? 44.014 0.368 -56.961 1.00 90.00 183 MET A N 1
ATOM 1407 C CA . MET A 1 183 ? 44.862 -0.738 -57.427 1.00 90.00 183 MET A CA 1
ATOM 1408 C C . MET A 1 183 ? 44.636 -1.031 -58.913 1.00 90.00 183 MET A C 1
ATOM 1410 O O . MET A 1 183 ? 45.601 -1.247 -59.638 1.00 90.00 183 MET A O 1
ATOM 1414 N N . THR A 1 184 ? 43.386 -0.998 -59.382 1.00 89.19 184 THR A N 1
ATOM 1415 C CA . THR A 1 184 ? 43.077 -1.180 -60.805 1.00 89.19 184 THR A CA 1
ATOM 1416 C C . THR A 1 184 ? 43.568 -0.011 -61.655 1.00 89.19 184 THR A C 1
ATOM 1418 O O . THR A 1 184 ? 44.166 -0.244 -62.698 1.00 89.19 184 THR A O 1
ATOM 1421 N N . GLU A 1 185 ? 43.392 1.235 -61.203 1.00 85.06 185 GLU A N 1
ATOM 1422 C CA . GLU A 1 185 ? 43.866 2.434 -61.908 1.00 85.06 185 GLU A CA 1
ATOM 1423 C C . GLU A 1 185 ? 45.399 2.465 -61.996 1.00 85.06 185 GLU A C 1
ATOM 1425 O O . GLU A 1 185 ? 45.937 2.699 -63.074 1.00 85.06 185 GLU A O 1
ATOM 1430 N N . GLY A 1 186 ? 46.105 2.135 -60.908 1.00 76.12 186 GLY A N 1
ATOM 1431 C CA . GLY A 1 186 ? 47.568 2.020 -60.906 1.00 76.12 186 GLY A CA 1
ATOM 1432 C C . GLY A 1 186 ? 48.109 0.851 -61.739 1.00 76.12 186 GLY A C 1
ATOM 1433 O O . GLY A 1 186 ? 49.232 0.920 -62.223 1.00 76.12 186 GLY A O 1
ATOM 1434 N N . ALA A 1 187 ? 47.320 -0.208 -61.949 1.00 67.25 187 ALA A N 1
ATOM 1435 C CA . ALA A 1 187 ? 47.675 -1.313 -62.845 1.00 67.25 187 ALA A CA 1
ATOM 1436 C C . ALA A 1 187 ? 47.403 -1.001 -64.333 1.00 67.25 187 ALA A C 1
ATOM 1438 O O . ALA A 1 187 ? 47.986 -1.637 -65.209 1.00 67.25 187 ALA A O 1
ATOM 1439 N N . LEU A 1 188 ? 46.521 -0.037 -64.624 1.00 60.94 188 LEU A N 1
ATOM 1440 C CA . LEU A 1 188 ? 46.125 0.383 -65.976 1.00 60.94 188 LEU A CA 1
ATOM 1441 C C . LEU A 1 188 ? 46.959 1.547 -66.531 1.00 60.94 188 LEU A C 1
ATOM 1443 O O . LEU A 1 188 ? 46.809 1.881 -67.705 1.00 60.94 188 LEU A O 1
ATOM 1447 N N . THR A 1 189 ? 47.853 2.140 -65.737 1.00 56.41 189 THR A N 1
ATOM 1448 C CA . THR A 1 189 ? 48.941 2.996 -66.227 1.00 56.41 189 THR A CA 1
ATOM 1449 C C . THR A 1 189 ? 50.197 2.144 -66.423 1.00 56.41 189 THR A C 1
ATOM 1451 O O . THR A 1 189 ? 50.997 2.040 -65.492 1.00 56.41 189 THR A O 1
ATOM 1454 N N . PRO A 1 190 ? 50.399 1.493 -67.588 1.00 54.66 190 PRO A N 1
ATOM 1455 C CA . PRO A 1 190 ? 51.706 0.946 -67.903 1.00 54.66 190 PRO A CA 1
ATOM 1456 C C . PRO A 1 190 ? 52.687 2.117 -67.954 1.00 54.66 190 PRO A C 1
ATOM 1458 O O . PRO A 1 190 ? 52.438 3.101 -68.655 1.00 54.66 190 PRO A O 1
ATOM 1461 N N . ASP A 1 191 ? 53.788 2.007 -67.214 1.00 54.03 191 ASP A N 1
ATOM 1462 C CA . ASP A 1 191 ? 54.980 2.809 -67.454 1.00 54.03 191 ASP A CA 1
ATOM 1463 C C . ASP A 1 191 ? 55.344 2.655 -68.936 1.00 54.03 191 ASP A C 1
ATOM 1465 O O . ASP A 1 191 ? 55.925 1.654 -69.360 1.00 54.03 191 ASP A O 1
ATOM 1469 N N . LEU A 1 192 ? 54.949 3.629 -69.756 1.00 54.50 192 LEU A N 1
ATOM 1470 C CA . LEU A 1 192 ? 55.543 3.807 -71.067 1.00 54.50 192 LEU A CA 1
ATOM 1471 C C . LEU A 1 192 ? 56.988 4.242 -70.802 1.00 54.50 192 LEU A C 1
ATOM 1473 O O . LEU A 1 192 ? 57.184 5.307 -70.207 1.00 54.50 192 LEU A O 1
ATOM 1477 N N . PRO A 1 193 ? 58.005 3.454 -71.196 1.00 49.09 193 PRO A N 1
ATOM 1478 C CA . PRO A 1 193 ? 59.382 3.891 -71.060 1.00 49.09 193 PRO A CA 1
ATOM 1479 C C . PRO A 1 193 ? 59.551 5.175 -71.874 1.00 49.09 193 PRO A C 1
ATOM 1481 O O . PRO A 1 193 ? 59.270 5.212 -73.072 1.00 49.09 193 PRO A O 1
ATOM 1484 N N . ALA A 1 194 ? 59.989 6.239 -71.204 1.00 55.12 194 ALA A N 1
ATOM 1485 C CA . ALA A 1 194 ? 60.275 7.540 -71.793 1.00 55.12 194 ALA A CA 1
ATOM 1486 C C . ALA A 1 194 ? 61.558 7.505 -72.652 1.00 55.12 194 ALA A C 1
ATOM 1488 O O . ALA A 1 194 ? 62.495 8.264 -72.424 1.00 55.12 194 ALA A O 1
ATOM 1489 N N . GLU A 1 195 ? 61.594 6.640 -73.665 1.00 54.06 195 GLU A N 1
ATOM 1490 C CA . GLU A 1 195 ? 62.530 6.708 -74.787 1.00 54.06 195 GLU A CA 1
ATOM 1491 C C . GLU A 1 195 ? 61.778 7.138 -76.055 1.00 54.06 195 GLU A C 1
ATOM 1493 O O . GLU A 1 195 ? 61.520 6.321 -76.928 1.00 54.06 195 GLU A O 1
ATOM 1498 N N . ALA A 1 196 ? 61.385 8.415 -76.157 1.00 57.34 196 ALA A N 1
ATOM 1499 C CA . ALA A 1 196 ? 61.112 9.084 -77.442 1.00 57.34 196 ALA A CA 1
ATOM 1500 C C . ALA A 1 196 ? 60.748 10.572 -77.262 1.00 57.34 196 ALA A C 1
ATOM 1502 O O . ALA A 1 196 ? 59.600 10.956 -77.444 1.00 57.34 196 ALA A O 1
ATOM 1503 N N . SER A 1 197 ? 61.731 11.429 -76.966 1.00 53.62 197 SER A N 1
ATOM 1504 C CA . SER A 1 197 ? 61.808 12.778 -77.564 1.00 53.62 197 SER A CA 1
ATOM 1505 C C . SER A 1 197 ? 63.148 13.447 -77.238 1.00 53.62 197 SER A C 1
ATOM 1507 O O . SER A 1 197 ? 63.219 14.512 -76.627 1.00 53.62 197 SER A O 1
ATOM 1509 N N . ALA A 1 198 ? 64.239 12.822 -77.678 1.00 55.69 198 ALA A N 1
ATOM 1510 C CA . ALA A 1 198 ? 65.415 13.579 -78.074 1.00 55.69 198 ALA A CA 1
ATOM 1511 C C . ALA A 1 198 ? 65.054 14.318 -79.372 1.00 55.69 198 ALA A C 1
ATOM 1513 O O . ALA A 1 198 ? 64.840 13.682 -80.402 1.00 55.69 198 ALA A O 1
ATOM 1514 N N . GLY A 1 199 ? 64.944 15.648 -79.338 1.00 50.00 199 GLY A N 1
ATOM 1515 C CA . GLY A 1 199 ? 64.751 16.406 -80.571 1.00 50.00 199 GLY A CA 1
ATOM 1516 C C . GLY A 1 199 ? 64.215 17.825 -80.426 1.00 50.00 199 GLY A C 1
ATOM 1517 O O . GLY A 1 199 ? 63.012 18.032 -80.432 1.00 50.00 199 GLY A O 1
ATOM 1518 N N . ARG A 1 200 ? 65.156 18.772 -80.519 1.00 45.50 200 ARG A N 1
ATOM 1519 C CA . ARG A 1 200 ? 65.042 20.124 -81.101 1.00 45.50 200 ARG A CA 1
ATOM 1520 C C . ARG A 1 200 ? 64.627 21.324 -80.235 1.00 45.50 200 ARG A C 1
ATOM 1522 O O . ARG A 1 200 ? 63.460 21.565 -79.971 1.00 45.50 200 ARG A O 1
ATOM 1529 N N . ALA A 1 201 ? 65.651 22.179 -80.115 1.00 50.78 201 ALA A N 1
ATOM 1530 C CA . ALA A 1 201 ? 65.667 23.616 -80.415 1.00 50.78 201 ALA A CA 1
ATOM 1531 C C . ALA A 1 201 ? 65.141 24.535 -79.299 1.00 50.78 201 ALA A C 1
ATOM 1533 O O . ALA A 1 201 ? 63.952 24.610 -79.038 1.00 50.78 201 ALA A O 1
ATOM 1534 N N . ALA A 1 202 ? 66.041 25.128 -78.514 1.00 50.69 202 ALA A N 1
ATOM 1535 C CA . ALA A 1 202 ? 66.778 26.369 -78.805 1.00 50.69 202 ALA A CA 1
ATOM 1536 C C . ALA A 1 202 ? 66.050 27.617 -78.254 1.00 50.69 202 ALA A C 1
ATOM 1538 O O . ALA A 1 202 ? 65.024 28.044 -78.767 1.00 50.69 202 ALA A O 1
ATOM 1539 N N . GLU A 1 203 ? 66.646 28.143 -77.179 1.00 47.41 203 GLU A N 1
ATOM 1540 C CA . GLU A 1 203 ? 66.721 29.526 -76.661 1.00 47.41 203 GLU A CA 1
ATOM 1541 C C . GLU A 1 203 ? 66.591 30.694 -77.685 1.00 47.41 203 GLU A C 1
ATOM 1543 O O . GLU A 1 203 ? 66.669 30.423 -78.883 1.00 47.41 203 GLU A O 1
ATOM 1548 N N . PRO A 1 204 ? 66.569 32.006 -77.289 1.00 58.84 204 PRO A N 1
ATOM 1549 C CA . PRO A 1 204 ? 66.692 32.613 -75.940 1.00 58.84 204 PRO A CA 1
ATOM 1550 C C . PRO A 1 204 ? 65.807 33.866 -75.639 1.00 58.84 204 PRO A C 1
ATOM 1552 O O . PRO A 1 204 ? 65.149 34.443 -76.499 1.00 58.84 204 PRO A O 1
ATOM 1555 N N . LYS A 1 205 ? 65.918 34.325 -74.375 1.00 50.78 205 LYS A N 1
ATOM 1556 C CA . LYS A 1 205 ? 65.891 35.713 -73.833 1.00 50.78 205 LYS A CA 1
ATOM 1557 C C . LYS A 1 205 ? 65.451 36.869 -74.748 1.00 50.78 205 LYS A C 1
ATOM 1559 O O . LYS A 1 205 ? 66.134 37.142 -75.725 1.00 50.78 205 LYS A O 1
ATOM 1564 N N . LYS A 1 206 ? 64.545 37.714 -74.231 1.00 48.81 206 LYS A N 1
ATOM 1565 C CA . LYS A 1 206 ? 64.620 39.197 -74.075 1.00 48.81 206 LYS A CA 1
ATOM 1566 C C . LYS A 1 206 ? 63.362 39.644 -73.283 1.00 48.81 206 LYS A C 1
ATOM 1568 O O . LYS A 1 206 ? 62.365 38.948 -73.364 1.00 48.81 206 LYS A O 1
ATOM 1573 N N . VAL A 1 207 ? 63.259 40.736 -72.523 1.00 54.41 207 VAL A N 1
ATOM 1574 C CA . VAL A 1 207 ? 64.153 41.793 -72.020 1.00 54.41 207 VAL A CA 1
ATOM 1575 C C . VAL A 1 207 ? 63.380 42.512 -70.893 1.00 54.41 207 VAL A C 1
ATOM 1577 O O . VAL A 1 207 ? 62.154 42.505 -70.887 1.00 54.41 207 VAL A O 1
ATOM 1580 N N . LYS A 1 208 ? 64.124 43.078 -69.937 1.00 53.16 208 LYS A N 1
ATOM 1581 C CA . LYS A 1 208 ? 63.662 44.017 -68.902 1.00 53.16 208 LYS A CA 1
ATOM 1582 C C . LYS A 1 208 ? 62.958 45.235 -69.505 1.00 53.16 208 LYS A C 1
ATOM 1584 O O . LYS A 1 208 ? 63.503 45.797 -70.446 1.00 53.16 208 LYS A O 1
ATOM 1589 N N . GLU A 1 209 ? 61.920 45.715 -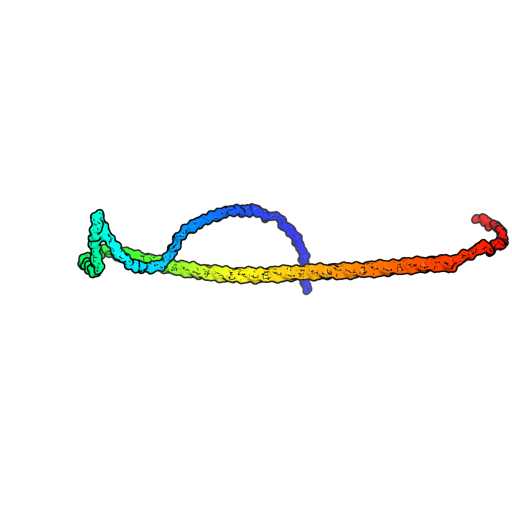68.833 1.00 55.69 209 GLU A N 1
ATOM 1590 C CA . GLU A 1 209 ? 61.786 47.119 -68.412 1.00 55.69 209 GLU A CA 1
ATOM 1591 C C . GLU A 1 209 ? 60.982 47.183 -67.111 1.00 55.69 209 GLU A C 1
ATOM 1593 O O . GLU A 1 209 ? 59.994 46.421 -67.001 1.00 55.69 209 GLU A O 1
#